Protein AF-C5KGS6-F1 (afdb_monomer_lite)

pLDDT: mean 82.28, std 14.63, range [28.8, 96.0]

Sequence (193 aa):
MVAQAVTASAGRKRFLSQDDLDCERCFTQDGMVYVLKAIGVQIVESTCSVDHNSILNYLKKAAGLLGIEFDCEPDVKIILDPIPSMVQASATCTGGNPVLGTNDPGSSCQRYLEVIHLGAAWRAARSAKLKLKDVVLAVIDTGVDTTHPDLVNQFWRNPADGSIGFNFAKNNTNVTDVLRHGTHCAGQCGRPD

Organism: Perkinsus marinus (strain ATCC 50983 / TXsc) (NCBI:txid423536)

Foldseek 3Di:
DDFDFDQFPPRDTDTQDPLLVVLVVQCPDPPQWDAPPVVRDIDGDPPDPRDPVSNVVNVVVVCRRVVDDDDDDDPDDDDDDPPPDPPPQPPAQPQDDVQLPDRHSCVSSPCVCVVVPVSVVVVVCVVVVPDDDQDDDDQDDQFAQCPDPQPVVNADADPVPRQRDADPVVGGSPRHHDPCPSHVVSVVVGDRD

InterPro domains:
  IPR000209 Peptidase S8/S53 domain [PF00082] (133-189)
  IPR015500 Peptidase S8, subtilisin-related [PR00723] (132-151)
  IPR015500 Peptidase S8, subtilisin-related [PR00723] (177-190)
  IPR036852 Peptidase S8/S53 domain superfamily [G3DSA:3.40.50.200] (98-191)
  IPR036852 Peptidase S8/S53 domain superfamily [SSF52743] (100-188)

Radius of gyration: 23.17 Å; chains: 1; bounding box: 64×42×44 Å

Secondary structure (DSSP, 8-state):
---PPEE-TTS-EEPPPHHHHHHHHHHTSTTSEEEETTTTEEEE---SSS-HHHHHHHHHHHHHHHT------------PPPPSS-----SS--SSBTTTTB--TTTTT-THHHHTTHHHHHHHHHHTTPPP--------SS-B-TT-TTTTTT----TTT-----BTTTTBS--B-SSSHHHHHHHHHSPP-

Structure (mmCIF, N/CA/C/O backbone):
data_AF-C5KGS6-F1
#
_entry.id   AF-C5KGS6-F1
#
loop_
_atom_site.group_PDB
_atom_site.id
_atom_site.type_symbol
_atom_site.label_atom_id
_atom_site.label_alt_id
_atom_site.label_comp_id
_atom_site.label_asym_id
_atom_site.label_entity_id
_atom_site.label_seq_id
_atom_site.pdbx_PDB_ins_code
_atom_site.Cartn_x
_atom_site.Cartn_y
_atom_site.Cartn_z
_atom_site.occupancy
_atom_site.B_iso_or_equiv
_atom_site.auth_seq_id
_atom_site.auth_comp_id
_atom_site.auth_asym_id
_atom_site.auth_atom_id
_atom_site.pdbx_PDB_model_num
ATOM 1 N N . MET A 1 1 ? -35.357 15.746 27.141 1.00 35.69 1 MET A N 1
ATOM 2 C CA . MET A 1 1 ? -35.958 14.404 26.980 1.00 35.69 1 MET A CA 1
ATOM 3 C C . MET A 1 1 ? -36.025 14.087 25.497 1.00 35.69 1 MET A C 1
ATOM 5 O O . MET A 1 1 ? -36.831 14.720 24.844 1.00 35.69 1 MET A O 1
ATOM 9 N N . VAL A 1 2 ? -35.149 13.215 24.989 1.00 28.80 2 VAL A N 1
ATOM 10 C CA . VAL A 1 2 ? -35.421 12.030 24.140 1.00 28.80 2 VAL A CA 1
ATOM 11 C C . VAL A 1 2 ? -34.064 11.317 24.050 1.00 28.80 2 VAL A C 1
ATOM 13 O O . VAL A 1 2 ? -33.189 11.756 23.316 1.00 28.80 2 VAL A O 1
ATOM 16 N N . ALA A 1 3 ? -33.845 10.274 24.851 1.00 34.91 3 ALA A N 1
ATOM 17 C CA . ALA A 1 3 ? -32.682 9.406 24.680 1.00 34.91 3 ALA A CA 1
ATOM 18 C C . ALA A 1 3 ? -33.037 8.393 23.585 1.00 34.91 3 ALA A C 1
ATOM 20 O O . ALA A 1 3 ? -33.865 7.509 23.813 1.00 34.91 3 ALA A O 1
ATOM 21 N N . GLN A 1 4 ? -32.489 8.562 22.381 1.00 42.31 4 GLN A N 1
ATOM 22 C CA . GLN A 1 4 ? -32.667 7.583 21.312 1.00 42.31 4 GLN A CA 1
ATOM 23 C C . GLN A 1 4 ? -31.801 6.360 21.632 1.00 42.31 4 GLN A C 1
ATOM 25 O O . GLN A 1 4 ? -30.585 6.446 21.774 1.00 42.31 4 GLN A O 1
ATOM 30 N N . ALA A 1 5 ? -32.459 5.221 21.844 1.00 41.84 5 ALA A N 1
ATOM 31 C CA . ALA A 1 5 ? -31.797 3.953 22.098 1.00 41.84 5 ALA A CA 1
ATOM 32 C C . ALA A 1 5 ? -31.351 3.351 20.763 1.00 41.84 5 ALA A C 1
ATOM 34 O O . ALA A 1 5 ? -32.192 3.006 19.934 1.00 41.84 5 ALA A O 1
ATOM 35 N N . VAL A 1 6 ? -30.044 3.182 20.575 1.00 52.62 6 VAL A N 1
ATOM 36 C CA . VAL A 1 6 ? -29.501 2.440 19.433 1.00 52.62 6 VAL A CA 1
ATOM 37 C C . VAL A 1 6 ? -29.537 0.946 19.772 1.00 52.62 6 VAL A C 1
ATOM 39 O O . VAL A 1 6 ? -29.030 0.508 20.809 1.00 52.62 6 VAL A O 1
ATOM 42 N N . THR A 1 7 ? -30.192 0.144 18.934 1.00 42.16 7 THR A N 1
ATOM 43 C CA . THR A 1 7 ? -30.270 -1.315 19.095 1.00 42.16 7 THR A CA 1
ATOM 44 C C . THR A 1 7 ? -28.965 -1.977 18.661 1.00 42.16 7 THR A C 1
ATOM 46 O O . THR A 1 7 ? -28.630 -1.979 17.482 1.00 42.16 7 THR A O 1
ATOM 49 N N . ALA A 1 8 ? -28.243 -2.556 19.624 1.00 50.88 8 ALA A N 1
ATOM 50 C CA . ALA A 1 8 ? -27.033 -3.344 19.401 1.00 50.88 8 ALA A CA 1
ATOM 51 C C . ALA A 1 8 ? -27.344 -4.761 18.891 1.00 50.88 8 ALA A C 1
ATOM 53 O O . ALA A 1 8 ? -28.342 -5.359 19.302 1.00 50.88 8 ALA A O 1
ATOM 54 N N . SER A 1 9 ? -26.400 -5.345 18.146 1.00 45.94 9 SER A N 1
ATOM 55 C CA . SER A 1 9 ? -26.377 -6.742 17.658 1.00 45.94 9 SER A CA 1
ATOM 56 C C . SER A 1 9 ? -26.554 -7.833 18.748 1.00 45.94 9 SER A C 1
ATOM 58 O O . SER A 1 9 ? -26.789 -8.998 18.448 1.00 45.94 9 SER A O 1
ATOM 60 N N . ALA A 1 10 ? -26.535 -7.473 20.038 1.00 47.38 10 ALA A N 1
ATOM 61 C CA . ALA A 1 10 ? -26.646 -8.404 21.169 1.00 47.38 10 ALA A CA 1
ATOM 62 C C . ALA A 1 10 ? -27.808 -8.111 22.149 1.00 47.38 10 ALA A C 1
ATOM 64 O O . ALA A 1 10 ? -27.753 -8.509 23.311 1.00 47.38 10 ALA A O 1
ATOM 65 N N . GLY A 1 11 ? -28.849 -7.372 21.742 1.00 48.47 11 GLY A N 1
ATOM 66 C CA . GLY A 1 11 ? -30.070 -7.193 22.553 1.00 48.47 11 GLY A CA 1
ATOM 67 C C . GLY A 1 11 ? -2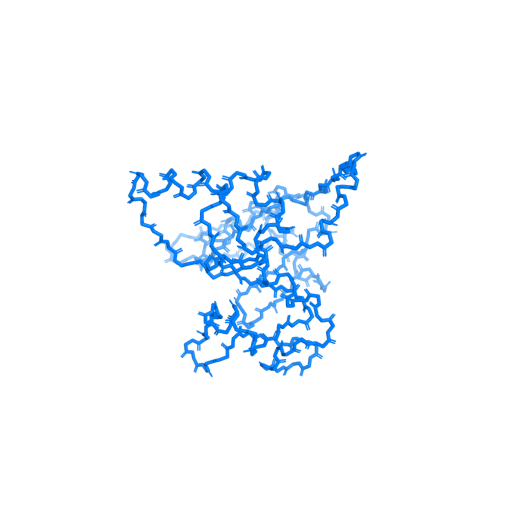9.922 -6.333 23.823 1.00 48.47 11 GLY A C 1
ATOM 68 O O . GLY A 1 11 ? -30.871 -6.190 24.595 1.00 48.47 11 GLY A O 1
ATOM 69 N N . ARG A 1 12 ? -28.758 -5.712 24.048 1.00 52.12 12 ARG A N 1
ATOM 70 C CA . ARG A 1 12 ? -28.509 -4.804 25.177 1.00 52.12 12 ARG A CA 1
ATOM 71 C C . ARG A 1 12 ? -28.776 -3.362 24.736 1.00 52.12 12 ARG A C 1
ATOM 73 O O . ARG A 1 12 ? -28.007 -2.807 23.956 1.00 52.12 12 ARG A O 1
ATOM 80 N N . LYS A 1 13 ? -29.858 -2.750 25.230 1.00 57.28 13 LYS A N 1
ATOM 81 C CA . LYS A 1 13 ? -30.131 -1.316 25.023 1.00 57.28 13 LYS A CA 1
ATOM 82 C C . LYS A 1 13 ? -29.047 -0.508 25.741 1.00 57.28 13 LYS A C 1
ATOM 84 O O . LYS A 1 13 ? -28.960 -0.567 26.966 1.00 57.28 13 LYS A O 1
ATOM 89 N N . ARG A 1 14 ? -28.205 0.207 24.993 1.00 64.25 14 ARG A N 1
ATOM 90 C CA . ARG A 1 14 ? -27.277 1.198 25.553 1.00 64.25 14 ARG A CA 1
ATOM 91 C C . ARG A 1 14 ? -27.873 2.586 25.352 1.00 64.25 14 ARG A C 1
ATOM 93 O O . ARG A 1 14 ? -28.359 2.898 24.271 1.00 64.25 14 ARG A O 1
ATOM 100 N N . PHE A 1 15 ? -27.867 3.379 26.415 1.00 75.81 15 PHE A N 1
ATOM 101 C CA . PHE A 1 15 ? -28.255 4.782 26.364 1.00 75.81 15 PHE A CA 1
ATOM 102 C C . PHE A 1 15 ? -27.032 5.618 25.991 1.00 75.81 15 PHE A C 1
ATOM 104 O O . PHE A 1 15 ? -25.950 5.374 26.526 1.00 75.81 15 PHE A O 1
ATOM 111 N N . LEU A 1 16 ? -27.219 6.573 25.080 1.00 81.38 16 LEU A N 1
ATOM 112 C CA . LEU A 1 16 ? -26.204 7.564 24.734 1.00 81.38 16 LEU A CA 1
ATOM 113 C C . LEU A 1 16 ? -26.038 8.546 25.903 1.00 81.38 16 LEU A C 1
ATOM 115 O O . LEU A 1 16 ? -27.035 9.012 26.466 1.00 81.38 16 LEU A O 1
ATOM 119 N N . SER A 1 17 ? -24.793 8.824 26.293 1.00 88.31 17 SER A N 1
ATOM 120 C CA . SER A 1 17 ? -24.483 9.911 27.228 1.00 88.31 17 SER A CA 1
ATOM 121 C C . SER A 1 17 ? -24.661 11.277 26.555 1.00 88.31 17 SER A C 1
ATOM 123 O O . SER A 1 17 ? -24.863 11.368 25.345 1.00 88.31 17 SER A O 1
ATOM 125 N N . GLN A 1 18 ? -24.577 12.358 27.335 1.00 89.50 18 GLN A N 1
ATOM 126 C CA . GLN A 1 18 ? -24.566 13.703 26.758 1.00 89.50 18 GLN A CA 1
ATOM 127 C C . GLN A 1 18 ? -23.360 13.891 25.823 1.00 89.50 18 GLN A C 1
ATOM 129 O O . GLN A 1 18 ? -23.545 14.374 24.712 1.00 89.50 18 GLN A O 1
ATOM 134 N N . ASP A 1 19 ? -22.184 13.395 26.215 1.00 89.38 19 ASP A N 1
ATOM 135 C CA . ASP A 1 19 ? -20.977 13.415 25.378 1.00 89.38 19 ASP A CA 1
ATOM 136 C C . ASP A 1 19 ? -21.171 12.642 24.064 1.00 89.38 19 ASP A C 1
ATOM 138 O O . ASP A 1 19 ? -20.711 13.077 23.011 1.00 89.38 19 ASP A O 1
ATOM 142 N N . ASP A 1 20 ? -21.899 11.516 24.099 1.00 90.06 20 ASP A N 1
ATOM 143 C CA . ASP A 1 20 ? -22.209 10.744 22.892 1.00 90.06 20 ASP A CA 1
ATOM 144 C C . ASP A 1 20 ? -23.109 11.553 21.935 1.00 90.06 20 ASP A C 1
ATOM 146 O O . ASP A 1 20 ? -22.883 11.569 20.727 1.00 90.06 20 ASP A O 1
ATOM 150 N N . LEU A 1 21 ? -24.100 12.274 22.470 1.00 90.50 21 LEU A N 1
ATOM 151 C CA . LEU A 1 21 ? -24.970 13.159 21.684 1.00 90.50 21 LEU A CA 1
ATOM 152 C C . LEU A 1 21 ? -24.218 14.381 21.135 1.00 90.50 21 LEU A C 1
ATOM 154 O O . LEU A 1 21 ? -24.564 14.907 20.075 1.00 90.50 21 LEU A O 1
ATOM 158 N N . ASP A 1 22 ? -23.206 14.859 21.853 1.00 91.25 22 ASP A N 1
ATOM 159 C CA . ASP A 1 22 ? -22.342 15.950 21.403 1.00 91.25 22 ASP A CA 1
ATOM 160 C C . ASP A 1 22 ? -21.436 15.484 20.255 1.00 91.25 22 ASP A C 1
ATOM 162 O O . ASP A 1 22 ? -21.300 16.202 19.261 1.00 91.25 22 ASP A O 1
ATOM 166 N N . CYS A 1 23 ? -20.918 14.251 20.329 1.00 90.88 23 CYS A N 1
ATOM 167 C CA . CYS A 1 23 ? -20.207 13.600 19.226 1.00 90.88 23 CYS A CA 1
ATOM 168 C C . CYS A 1 23 ? -21.103 13.442 17.989 1.00 90.88 23 CYS A C 1
ATOM 170 O O . CYS A 1 23 ? -20.700 13.826 16.894 1.00 90.88 23 CYS A O 1
ATOM 172 N N . GLU A 1 24 ? -22.337 12.949 18.144 1.00 90.00 24 GLU A N 1
ATOM 173 C CA . GLU A 1 24 ? -23.274 12.809 17.017 1.00 90.00 24 GLU A CA 1
ATOM 174 C C . GLU A 1 24 ? -23.554 14.148 16.337 1.00 90.00 24 GLU A C 1
ATOM 176 O O . GLU A 1 24 ? -23.481 14.255 15.113 1.00 90.00 24 GLU A O 1
ATOM 181 N N . ARG A 1 25 ? -23.800 15.202 17.121 1.00 90.31 25 ARG A N 1
ATOM 182 C CA . ARG A 1 25 ? -23.985 16.553 16.575 1.00 90.31 25 ARG A CA 1
ATOM 183 C C . ARG A 1 25 ? -22.742 17.068 15.861 1.00 90.31 25 ARG A C 1
ATOM 185 O O . ARG A 1 25 ? -22.878 17.723 14.830 1.00 90.31 25 ARG A O 1
ATOM 192 N N . CYS A 1 26 ? -21.554 16.775 16.379 1.00 89.19 26 CYS A N 1
ATOM 193 C CA . CYS A 1 26 ? -20.297 17.093 15.711 1.00 89.19 26 CYS A CA 1
ATOM 194 C C . CYS A 1 26 ? -20.202 16.392 14.346 1.00 89.19 26 CYS A C 1
ATOM 196 O O . CYS A 1 26 ? -20.055 17.065 13.330 1.00 89.19 26 CYS A O 1
ATOM 198 N N . PHE A 1 27 ? -20.389 15.073 14.284 1.00 89.88 27 PHE A N 1
ATOM 199 C CA . PHE A 1 27 ? -20.198 14.302 13.049 1.00 89.88 27 PHE A CA 1
ATOM 200 C C . PHE A 1 27 ? -21.262 14.547 11.975 1.00 89.88 27 PHE A C 1
ATOM 202 O O . PHE A 1 27 ? -21.033 14.233 10.811 1.00 89.88 27 PHE A O 1
ATOM 209 N N . THR A 1 28 ? -22.408 15.132 12.334 1.00 88.62 28 THR A N 1
ATOM 210 C CA . THR A 1 28 ? -23.416 15.569 11.350 1.00 88.62 28 THR A CA 1
ATOM 211 C C . THR A 1 28 ? -23.055 16.854 10.602 1.00 88.62 28 THR A C 1
ATOM 213 O O . THR A 1 28 ? -23.759 17.207 9.658 1.00 88.62 28 THR A O 1
ATOM 216 N N . GLN A 1 29 ? -22.002 17.571 11.007 1.00 88.00 29 GLN A N 1
ATOM 217 C CA . GLN A 1 29 ? -21.561 18.779 10.306 1.00 88.00 29 GLN A CA 1
ATOM 218 C C . GLN A 1 29 ? -20.846 18.427 8.994 1.00 88.00 29 GLN A C 1
ATOM 220 O O . GLN A 1 29 ? -20.165 17.403 8.889 1.00 88.00 29 GLN A O 1
ATOM 225 N N . ASP A 1 30 ? -20.973 19.305 7.998 1.00 85.19 30 ASP A N 1
ATOM 226 C CA . ASP A 1 30 ? -20.324 19.126 6.700 1.00 85.19 30 ASP A CA 1
ATOM 227 C C . ASP A 1 30 ? -18.797 19.038 6.851 1.00 85.19 30 ASP A C 1
ATOM 229 O O . ASP A 1 30 ? -18.167 19.873 7.500 1.00 85.19 30 ASP A O 1
ATOM 233 N N . GLY A 1 31 ? -18.199 18.018 6.230 1.00 83.62 31 GLY A N 1
ATOM 234 C CA . GLY A 1 31 ? -16.748 17.804 6.238 1.00 83.62 31 GLY A CA 1
ATOM 235 C C . GLY A 1 31 ? -16.191 17.110 7.484 1.00 83.62 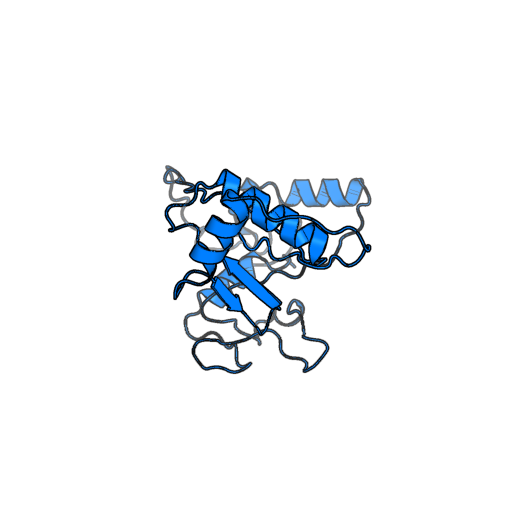31 GLY A C 1
ATOM 236 O O . GLY A 1 31 ? -14.977 16.962 7.575 1.00 83.62 31 GLY A O 1
ATOM 237 N N . MET A 1 32 ? -17.036 16.659 8.419 1.00 86.81 32 MET A N 1
ATOM 238 C CA . MET A 1 32 ? -16.569 15.931 9.612 1.00 86.81 32 MET A CA 1
ATOM 239 C C . MET A 1 32 ? -16.392 14.431 9.385 1.00 86.81 32 MET A C 1
ATOM 241 O O . MET A 1 32 ? -15.613 13.793 10.087 1.00 86.81 32 MET A O 1
ATOM 245 N N . VAL A 1 33 ? -17.096 13.855 8.408 1.00 88.44 33 VAL A N 1
ATOM 246 C CA . VAL A 1 33 ? -16.982 12.435 8.058 1.00 88.44 33 VAL A CA 1
ATOM 247 C C . VAL A 1 33 ? -16.750 12.294 6.558 1.00 88.44 33 VAL A C 1
ATOM 249 O O . VAL A 1 33 ? -17.625 12.601 5.746 1.00 88.44 33 VAL A O 1
ATOM 252 N N . TYR A 1 34 ? -15.581 11.782 6.185 1.00 88.00 34 TYR A N 1
ATOM 253 C CA . TYR A 1 34 ? -15.232 11.455 4.805 1.00 88.00 34 TYR A CA 1
ATOM 254 C C . TYR A 1 34 ? -15.409 9.963 4.565 1.00 88.00 34 TYR A C 1
ATOM 256 O O . TYR A 1 34 ? -14.822 9.137 5.256 1.00 88.00 34 TYR A O 1
ATOM 264 N N . VAL A 1 35 ? -16.198 9.603 3.554 1.00 85.81 35 VAL A N 1
ATOM 265 C CA . VAL A 1 35 ? -16.502 8.199 3.250 1.00 85.81 35 VAL A CA 1
ATOM 266 C C . VAL A 1 35 ? -15.772 7.757 1.988 1.00 85.81 35 VAL A C 1
ATOM 268 O O . VAL A 1 35 ? -16.156 8.104 0.869 1.00 85.81 35 VAL A O 1
ATOM 271 N N . LEU A 1 36 ? -14.768 6.902 2.159 1.00 80.56 36 LEU A N 1
ATOM 272 C CA . LEU A 1 36 ? -14.059 6.226 1.078 1.00 80.56 36 LEU A CA 1
ATOM 273 C C . LEU A 1 36 ? -14.800 4.933 0.711 1.00 80.56 36 LEU A C 1
ATOM 275 O O . LEU A 1 36 ? -14.365 3.824 1.020 1.00 80.56 36 LEU A O 1
ATOM 279 N N . LYS A 1 37 ? -15.948 5.082 0.032 1.00 79.19 37 LYS A N 1
ATOM 280 C CA . LYS A 1 37 ? -16.870 3.973 -0.298 1.00 79.19 37 LYS A CA 1
ATOM 281 C C . LYS A 1 37 ? -16.193 2.778 -0.978 1.00 79.19 37 LYS A C 1
ATOM 283 O O . LYS A 1 37 ? -16.590 1.649 -0.723 1.00 79.19 37 LYS A O 1
ATOM 288 N N . ALA A 1 38 ? -15.188 3.024 -1.820 1.00 65.38 38 ALA A N 1
ATOM 289 C CA . ALA A 1 38 ? -14.491 1.982 -2.576 1.00 65.38 38 ALA A CA 1
ATOM 290 C C . ALA A 1 38 ? -13.695 1.007 -1.691 1.00 65.38 38 ALA A C 1
ATOM 292 O O . ALA A 1 38 ? -13.534 -0.149 -2.062 1.00 65.38 38 ALA A O 1
ATOM 293 N N . ILE A 1 39 ? -13.221 1.467 -0.530 1.00 72.88 39 ILE A N 1
ATOM 294 C CA . ILE A 1 39 ? -12.430 0.663 0.414 1.00 72.88 39 ILE A CA 1
ATOM 295 C C . ILE A 1 39 ? -13.150 0.446 1.751 1.00 72.88 39 ILE A C 1
ATOM 297 O O . ILE A 1 39 ? -12.585 -0.141 2.663 1.00 72.88 39 ILE A O 1
ATOM 301 N N . GLY A 1 40 ? -14.397 0.914 1.879 1.00 78.25 40 GLY A N 1
ATOM 302 C CA . GLY A 1 40 ? -15.198 0.748 3.094 1.00 78.25 40 GLY A CA 1
ATOM 303 C C . GLY A 1 40 ? -14.687 1.529 4.309 1.00 78.25 40 GLY A C 1
ATOM 304 O O . GLY A 1 40 ? -15.055 1.193 5.428 1.00 78.25 40 GLY A O 1
ATOM 305 N N . VAL A 1 41 ? -13.867 2.565 4.104 1.00 86.06 41 VAL A N 1
ATOM 306 C CA . VAL A 1 41 ? -13.261 3.360 5.186 1.00 86.06 41 VAL A CA 1
ATOM 307 C C . VAL A 1 41 ? -14.040 4.657 5.404 1.00 86.06 41 VAL A C 1
ATOM 309 O O . VAL A 1 41 ? -14.459 5.309 4.443 1.00 86.06 41 VAL A O 1
ATOM 312 N N . GLN A 1 42 ? -14.216 5.046 6.667 1.00 88.62 42 GLN A N 1
ATOM 313 C CA . GLN A 1 42 ? -14.685 6.376 7.055 1.00 88.62 42 GLN A CA 1
ATOM 314 C C . GLN A 1 42 ? -13.594 7.079 7.857 1.00 88.62 42 GLN A C 1
ATOM 316 O O . GLN A 1 42 ? -13.068 6.509 8.807 1.00 88.62 42 GLN A O 1
ATOM 321 N N . ILE A 1 43 ? -13.265 8.306 7.469 1.00 87.94 43 ILE A N 1
ATOM 322 C CA . ILE A 1 43 ? -12.320 9.165 8.180 1.00 87.94 43 ILE A CA 1
ATOM 323 C C . ILE A 1 43 ? -13.142 10.203 8.932 1.00 87.94 43 ILE A C 1
ATOM 325 O O . ILE A 1 43 ? -13.974 10.883 8.329 1.00 87.94 43 ILE A O 1
ATOM 329 N N . VAL A 1 44 ? -12.925 10.295 10.239 1.00 87.06 44 VAL A N 1
ATOM 330 C CA . VAL A 1 44 ? -13.613 11.244 11.114 1.00 87.06 44 VAL A CA 1
ATOM 331 C C . VAL A 1 44 ? -12.635 12.342 11.496 1.00 87.06 44 VAL A C 1
ATOM 333 O O . VAL A 1 44 ? -11.612 12.063 12.117 1.00 87.06 44 VAL A O 1
ATOM 336 N N . GLU A 1 45 ? -12.958 13.579 11.141 1.00 82.88 45 GLU A N 1
ATOM 337 C CA . GLU A 1 45 ? -12.190 14.745 11.563 1.00 82.88 45 GLU A CA 1
ATOM 338 C C . GLU A 1 45 ? -12.557 15.150 12.989 1.00 82.88 45 GLU A C 1
ATOM 340 O O . GLU A 1 45 ? -13.731 15.273 13.344 1.00 82.88 45 GLU A O 1
ATOM 345 N N . SER A 1 46 ? -11.544 15.411 13.815 1.00 74.62 46 SER A N 1
ATOM 346 C CA . SER A 1 46 ? -11.723 15.795 15.220 1.00 74.62 46 SER A CA 1
ATOM 347 C C . SER A 1 46 ? -11.667 17.310 15.442 1.00 74.62 46 SER A C 1
ATOM 349 O O . SER A 1 46 ? -11.290 17.761 16.520 1.00 74.62 46 SER A O 1
ATOM 351 N N . THR A 1 47 ? -11.992 18.118 14.431 1.00 76.81 47 THR A N 1
ATOM 352 C CA . THR A 1 47 ? -11.881 19.590 14.501 1.00 76.81 47 THR A CA 1
ATOM 353 C C . THR A 1 47 ? -13.047 20.270 15.228 1.00 76.81 47 THR A C 1
ATOM 355 O O . THR A 1 47 ? -13.094 21.497 15.320 1.00 76.81 47 THR A O 1
ATOM 358 N N . CYS A 1 48 ? -13.989 19.499 15.773 1.00 75.81 48 CYS A N 1
ATOM 359 C CA . CYS A 1 48 ? -15.113 20.038 16.526 1.00 75.81 48 CYS A CA 1
ATOM 360 C C . CYS A 1 48 ? -14.772 20.357 17.988 1.00 75.81 48 CYS A C 1
ATOM 362 O O . CYS A 1 48 ? -13.718 20.011 18.511 1.00 75.81 48 CYS A O 1
ATOM 364 N N . SER A 1 49 ? -15.699 21.028 18.676 1.00 81.69 49 SER A N 1
ATOM 365 C CA . SER A 1 49 ? -15.536 21.474 20.066 1.00 81.69 49 SER A CA 1
ATOM 366 C C . SER A 1 49 ? -15.588 20.353 21.114 1.00 81.69 49 SER A C 1
ATOM 368 O O . SER A 1 49 ? -15.523 20.644 22.307 1.00 81.69 49 SER A O 1
ATOM 370 N N . VAL A 1 50 ? -15.778 19.101 20.693 1.00 87.94 50 VAL A N 1
ATOM 371 C CA . VAL A 1 50 ? -15.822 17.934 21.580 1.00 87.94 50 VAL A CA 1
ATOM 372 C C . VAL A 1 50 ? -14.395 17.480 21.864 1.00 87.94 50 VAL A C 1
ATOM 374 O O . VAL A 1 50 ? -13.555 17.460 20.967 1.00 87.94 50 VAL A O 1
ATOM 377 N N . ASP A 1 51 ? -14.098 17.119 23.110 1.00 86.75 51 ASP A N 1
ATOM 378 C CA . ASP A 1 51 ? -12.757 16.675 23.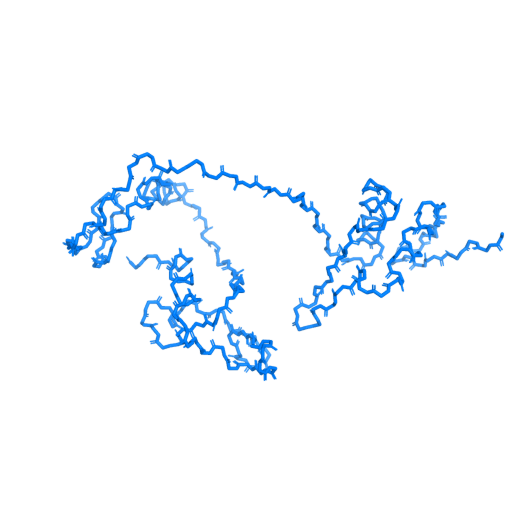465 1.00 86.75 51 ASP A CA 1
ATOM 379 C C . ASP A 1 51 ? -12.410 15.316 22.833 1.00 86.75 51 ASP A C 1
ATOM 381 O O . ASP A 1 51 ? -13.262 14.455 22.589 1.00 86.75 51 ASP A O 1
ATOM 385 N N . HIS A 1 52 ? -11.114 15.109 22.602 1.00 85.88 52 HIS A N 1
ATOM 386 C CA . HIS A 1 52 ? -10.595 13.909 21.952 1.00 85.88 52 HIS A CA 1
ATOM 387 C C . HIS A 1 52 ? -10.984 12.607 22.678 1.00 85.88 52 HIS A C 1
ATOM 389 O O . HIS A 1 52 ? -11.283 11.607 22.025 1.00 85.88 52 HIS A O 1
ATOM 395 N N . ASN A 1 53 ? -11.031 12.600 24.017 1.00 88.88 53 ASN A N 1
ATOM 396 C CA . ASN A 1 53 ? -11.383 11.393 24.769 1.00 88.88 53 ASN A CA 1
ATOM 397 C C . ASN A 1 53 ? -12.859 11.033 24.590 1.00 88.88 53 ASN A C 1
ATOM 399 O O . ASN A 1 53 ? -13.184 9.850 24.482 1.00 88.88 53 ASN A O 1
ATOM 403 N N . SER A 1 54 ? -13.747 12.024 24.537 1.00 90.25 54 SER A N 1
ATOM 404 C CA . SER A 1 54 ? -15.168 11.816 24.247 1.00 90.25 54 SER A CA 1
ATOM 405 C C . SER A 1 54 ? -15.377 11.222 22.854 1.00 90.25 54 SER A C 1
ATOM 407 O O . SER A 1 54 ? -16.051 10.197 22.734 1.00 90.25 54 SER A O 1
ATOM 409 N N . ILE A 1 55 ? -14.705 11.765 21.830 1.00 89.25 55 ILE A N 1
ATOM 410 C CA . ILE A 1 55 ? -14.726 11.227 20.457 1.00 89.25 55 ILE A CA 1
ATOM 411 C C . ILE A 1 55 ? -14.233 9.774 20.430 1.00 89.25 55 ILE A C 1
ATOM 413 O O . ILE A 1 55 ? -14.905 8.883 19.908 1.00 89.25 55 ILE A O 1
ATOM 417 N N . LEU A 1 56 ? -13.082 9.506 21.047 1.00 89.75 56 LEU A N 1
ATOM 418 C CA . LEU A 1 56 ? -12.472 8.179 21.080 1.00 89.75 56 LEU A CA 1
ATOM 419 C C . LEU A 1 56 ? -13.344 7.163 21.832 1.00 89.75 56 LEU A C 1
ATOM 421 O O . LEU A 1 56 ? -13.483 6.015 21.405 1.00 89.75 56 LEU A O 1
ATOM 425 N N . ASN A 1 57 ? -13.980 7.573 22.928 1.00 90.38 57 ASN A N 1
ATOM 426 C CA . ASN A 1 57 ? -14.921 6.730 23.660 1.00 90.38 57 ASN A CA 1
ATOM 427 C C . ASN A 1 57 ? -16.186 6.442 22.846 1.00 90.38 57 ASN A C 1
ATOM 429 O O . ASN A 1 57 ? -16.652 5.299 22.846 1.00 90.38 57 ASN A O 1
ATOM 433 N N . TYR A 1 58 ? -16.727 7.440 22.145 1.00 90.94 58 TYR A N 1
ATOM 434 C CA . TYR A 1 58 ? -17.881 7.272 21.264 1.00 90.94 58 TYR A CA 1
ATOM 435 C C . TYR A 1 58 ? -17.576 6.280 20.134 1.00 90.94 58 TYR A C 1
ATOM 437 O O . TYR A 1 58 ? -18.305 5.301 19.958 1.00 90.94 58 TYR A O 1
ATOM 445 N N . LEU A 1 59 ? -16.455 6.454 19.428 1.00 90.25 59 LEU A N 1
ATOM 446 C CA . LEU A 1 59 ? -16.076 5.582 18.313 1.00 90.25 59 LEU A CA 1
ATOM 447 C C . LEU A 1 59 ? -15.762 4.150 18.773 1.00 90.25 59 LEU A C 1
ATOM 449 O O . LEU A 1 59 ? -16.204 3.196 18.136 1.00 90.25 59 LEU A O 1
ATOM 453 N N . LYS A 1 60 ? -15.134 3.960 19.943 1.00 90.81 60 LYS A N 1
ATOM 454 C CA . LYS A 1 60 ? -14.972 2.622 20.551 1.00 90.81 60 LYS A CA 1
ATOM 455 C C . LYS A 1 60 ? -16.308 1.957 20.885 1.00 90.81 60 LYS A C 1
ATOM 457 O O . LYS A 1 60 ? -16.455 0.743 20.725 1.00 90.81 60 LYS A O 1
ATOM 462 N N . LYS A 1 61 ? -17.294 2.724 21.368 1.00 90.44 61 LYS A N 1
ATOM 463 C CA . LYS A 1 61 ? -18.653 2.201 21.591 1.00 90.44 61 LYS A CA 1
ATOM 464 C C . LYS A 1 61 ? -19.290 1.802 20.260 1.00 90.44 61 LYS A C 1
ATOM 466 O O . LYS A 1 61 ? -19.843 0.706 20.186 1.00 90.44 61 LYS A O 1
ATOM 471 N N . ALA A 1 62 ? -19.191 2.647 19.233 1.00 87.62 62 ALA A N 1
ATOM 472 C CA . ALA A 1 62 ? -19.720 2.376 17.898 1.00 87.62 62 ALA A CA 1
ATOM 473 C C . ALA A 1 62 ? -19.086 1.122 17.275 1.00 87.62 62 ALA A C 1
ATOM 475 O O . ALA A 1 62 ? -19.818 0.265 16.785 1.00 87.62 62 ALA A O 1
ATOM 476 N N . ALA A 1 63 ? -17.767 0.947 17.408 1.00 89.25 63 ALA A N 1
ATOM 477 C CA . ALA A 1 63 ? -17.039 -0.250 16.986 1.00 89.25 63 ALA A CA 1
ATOM 478 C C . ALA A 1 63 ? -17.658 -1.532 17.553 1.00 89.25 63 ALA A C 1
ATOM 480 O O . ALA A 1 63 ? -18.035 -2.439 16.811 1.00 89.25 63 ALA A O 1
ATOM 481 N N . GLY A 1 64 ? -17.876 -1.570 18.871 1.00 86.94 64 GLY A N 1
ATOM 482 C CA . GLY A 1 64 ? -18.503 -2.719 19.525 1.00 86.94 64 GLY A CA 1
ATOM 483 C C . GLY A 1 64 ? -19.984 -2.920 19.175 1.00 86.94 64 GLY A C 1
ATOM 484 O O . GLY A 1 64 ? -20.472 -4.047 19.226 1.00 86.94 64 GLY A O 1
ATOM 485 N N . LEU A 1 65 ? -20.716 -1.851 18.848 1.00 86.00 65 LEU A N 1
ATOM 486 C CA . LEU A 1 65 ? -22.146 -1.913 18.519 1.00 86.00 65 LEU A CA 1
ATOM 487 C C . LEU A 1 65 ? -22.405 -2.357 17.079 1.00 86.00 65 LEU A C 1
ATOM 489 O O . LEU A 1 65 ? -23.327 -3.140 16.841 1.00 86.00 65 LEU A O 1
ATOM 493 N N . LEU A 1 66 ? -21.612 -1.833 16.147 1.00 85.44 66 LEU A N 1
ATOM 494 C CA . LEU A 1 66 ? -21.765 -2.024 14.708 1.00 85.44 66 LEU A CA 1
ATOM 495 C C . LEU A 1 66 ? -20.896 -3.165 14.171 1.00 85.44 66 LEU A C 1
ATOM 497 O O . LEU A 1 66 ? -21.097 -3.589 13.039 1.00 85.44 66 LEU A O 1
ATOM 501 N N . GLY A 1 67 ? -19.954 -3.675 14.971 1.00 86.31 67 GLY A N 1
ATOM 502 C CA . GLY A 1 67 ? -18.997 -4.682 14.518 1.00 86.31 67 GLY A CA 1
ATOM 503 C C . GLY A 1 67 ? -18.032 -4.136 13.465 1.00 86.31 67 GLY A C 1
ATOM 504 O O . GLY A 1 67 ? -17.658 -4.870 12.556 1.00 86.31 67 GLY A O 1
ATOM 505 N N . ILE A 1 68 ? -17.675 -2.853 13.566 1.00 84.19 68 ILE A N 1
ATOM 506 C CA . ILE A 1 68 ? -16.698 -2.198 12.688 1.00 84.19 68 ILE A CA 1
ATOM 507 C C . ILE A 1 68 ? -15.321 -2.172 13.354 1.00 84.19 68 ILE A C 1
ATOM 509 O O . ILE A 1 68 ? -15.217 -2.123 14.582 1.00 84.19 68 ILE A O 1
ATOM 513 N N . GLU A 1 69 ? -14.274 -2.192 12.536 1.00 87.00 69 GLU A N 1
ATOM 514 C CA . GLU A 1 69 ? -12.908 -1.930 12.982 1.00 87.00 69 GLU A CA 1
ATOM 515 C C . GLU A 1 69 ? -12.736 -0.430 13.259 1.00 87.00 69 GLU A C 1
ATOM 517 O O . GLU A 1 69 ? -13.304 0.412 12.560 1.00 87.00 69 GLU A O 1
ATOM 522 N N . PHE A 1 70 ? -12.011 -0.102 14.327 1.00 88.12 70 PHE A N 1
ATOM 523 C CA . PHE A 1 70 ? -11.747 1.272 14.739 1.00 88.12 70 PHE A CA 1
ATOM 524 C C . PHE A 1 70 ? -10.280 1.405 15.119 1.00 88.12 70 PHE A C 1
ATOM 526 O O . PHE A 1 70 ? -9.853 0.844 16.131 1.00 88.12 70 PHE A O 1
ATOM 533 N N . ASP A 1 71 ? -9.572 2.218 14.344 1.00 85.44 71 ASP A N 1
ATOM 534 C CA . ASP A 1 71 ? -8.211 2.646 14.620 1.00 85.44 71 ASP A CA 1
ATOM 535 C C . ASP A 1 71 ? -8.192 4.143 14.912 1.00 85.44 71 ASP A C 1
ATOM 537 O O . ASP A 1 71 ? -8.879 4.943 14.273 1.00 85.44 71 ASP A O 1
ATOM 541 N N . CYS A 1 72 ? -7.402 4.524 15.910 1.00 82.38 72 CYS A N 1
ATOM 542 C CA . CYS A 1 72 ? -7.151 5.914 16.244 1.00 82.38 72 CYS A CA 1
ATOM 543 C C . CYS A 1 72 ? -5.669 6.066 16.542 1.00 82.38 72 CYS A C 1
ATOM 545 O O . CYS A 1 72 ? -5.180 5.593 17.570 1.00 82.38 72 CYS A O 1
ATOM 547 N N . GLU A 1 73 ? -4.972 6.715 15.619 1.00 73.75 73 GLU A N 1
ATOM 548 C CA . GLU A 1 73 ? -3.571 7.074 15.768 1.00 73.75 73 GLU A CA 1
ATOM 549 C C . GLU A 1 73 ? -3.467 8.585 16.010 1.00 73.75 73 GLU A C 1
ATOM 551 O O . GLU A 1 73 ? -4.218 9.354 15.407 1.00 73.75 73 GLU A O 1
ATOM 556 N N . PRO A 1 74 ? -2.587 9.038 16.918 1.00 70.25 74 PRO A N 1
ATOM 557 C CA . PRO A 1 74 ? -2.325 10.460 17.066 1.00 70.25 74 PRO A CA 1
ATOM 558 C C . PRO A 1 74 ? -1.610 10.994 15.820 1.00 70.25 74 PRO A C 1
ATOM 560 O O . PRO A 1 74 ? -0.769 10.306 15.242 1.00 70.25 74 PRO A O 1
ATOM 563 N N . ASP A 1 75 ? -1.849 12.258 15.476 1.00 65.38 75 ASP A N 1
ATOM 564 C CA . ASP A 1 75 ? -1.021 12.953 14.492 1.00 65.38 75 ASP A CA 1
ATOM 565 C C . ASP A 1 75 ? 0.411 13.077 15.030 1.00 65.38 75 ASP A C 1
ATOM 567 O O . ASP A 1 75 ? 0.709 13.895 15.906 1.00 65.38 75 ASP A O 1
ATOM 571 N N . VAL A 1 76 ? 1.328 12.254 14.517 1.00 68.19 76 VAL A N 1
ATOM 572 C CA . VAL A 1 76 ? 2.745 12.332 14.879 1.00 68.19 76 VAL A CA 1
ATOM 573 C C . VAL A 1 76 ? 3.489 13.139 13.824 1.00 68.19 76 VAL A C 1
ATOM 575 O O . VAL A 1 76 ? 3.739 12.679 12.712 1.00 68.19 76 VAL A O 1
ATOM 578 N N . LYS A 1 77 ? 3.934 14.344 14.193 1.00 64.88 77 LYS A N 1
ATOM 579 C CA . LYS A 1 77 ? 4.918 15.080 13.395 1.00 64.88 77 LYS A CA 1
ATOM 580 C C . LYS A 1 77 ? 6.319 14.556 13.707 1.00 64.88 77 LYS A C 1
ATOM 582 O O . LYS A 1 77 ? 6.959 15.008 14.655 1.00 64.88 77 LYS A O 1
ATOM 587 N N . ILE A 1 78 ? 6.809 13.627 12.892 1.00 66.38 78 ILE A N 1
ATOM 588 C CA . ILE A 1 78 ? 8.205 13.183 12.956 1.00 66.38 78 ILE A CA 1
ATOM 589 C C . ILE A 1 78 ? 9.060 14.193 12.188 1.00 66.38 78 ILE A C 1
ATOM 591 O O . ILE A 1 78 ? 9.002 14.277 10.963 1.00 66.38 78 ILE A O 1
ATOM 595 N N . ILE A 1 79 ? 9.851 14.983 12.914 1.00 74.75 79 ILE A N 1
ATOM 596 C CA . ILE A 1 79 ? 10.918 15.791 12.322 1.00 74.75 79 ILE A CA 1
ATOM 597 C C . ILE A 1 79 ? 12.153 14.902 12.309 1.00 74.75 79 ILE A C 1
ATOM 599 O O . ILE A 1 79 ? 12.726 14.610 13.355 1.00 74.75 79 ILE A O 1
ATOM 603 N N . LEU A 1 80 ? 12.530 14.434 11.124 1.00 69.44 80 LEU A N 1
ATOM 604 C CA . LEU A 1 80 ? 13.826 13.804 10.938 1.00 69.44 80 LEU A CA 1
ATOM 605 C C . LEU A 1 80 ? 14.861 14.924 10.894 1.00 69.44 80 LEU A C 1
ATOM 607 O O . LEU A 1 80 ? 14.802 15.781 10.008 1.00 69.44 80 LEU A O 1
ATOM 611 N N . ASP A 1 81 ? 15.790 14.931 11.849 1.00 74.38 81 ASP A N 1
ATOM 612 C CA . ASP A 1 81 ? 16.961 15.790 11.737 1.00 74.38 81 ASP A CA 1
ATOM 613 C C . ASP A 1 81 ? 17.670 15.466 10.413 1.00 74.38 81 ASP A C 1
ATOM 615 O O . ASP A 1 81 ? 17.792 14.284 10.058 1.00 74.38 81 ASP A O 1
ATOM 619 N N . PRO A 1 82 ? 18.122 16.478 9.648 1.00 60.38 82 PRO A N 1
ATOM 620 C CA . PRO A 1 82 ? 18.861 16.232 8.425 1.00 60.38 82 PRO A CA 1
ATOM 621 C C . PRO A 1 82 ? 20.032 15.313 8.751 1.00 60.38 82 PRO A C 1
ATOM 623 O O . PRO A 1 82 ? 20.849 15.637 9.615 1.00 60.38 82 PRO A O 1
ATOM 626 N N . ILE A 1 83 ? 20.116 14.170 8.065 1.00 60.19 83 ILE A N 1
ATOM 627 C CA . ILE A 1 83 ? 21.272 13.284 8.182 1.00 60.19 83 ILE A CA 1
ATOM 628 C C . ILE A 1 83 ? 22.502 14.165 7.891 1.00 60.19 83 ILE A C 1
ATOM 630 O O . ILE A 1 83 ? 22.583 14.702 6.782 1.00 60.19 83 ILE A O 1
ATOM 634 N N . PRO A 1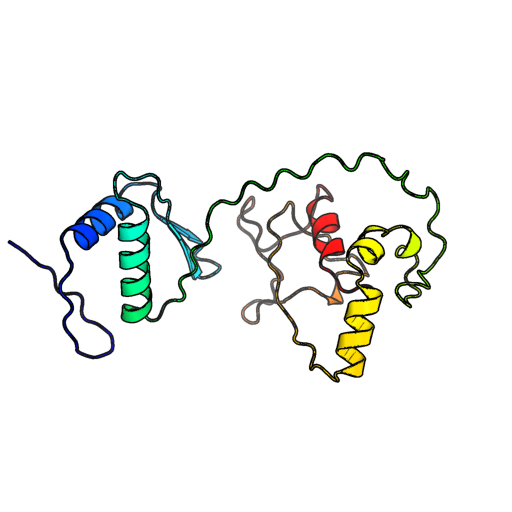 84 ? 23.447 14.354 8.842 1.00 57.44 84 PRO A N 1
ATOM 635 C CA . PRO A 1 84 ? 24.530 15.349 8.740 1.00 57.44 84 PRO A CA 1
ATOM 636 C C . PRO A 1 84 ? 25.493 15.122 7.573 1.00 57.44 84 PRO A C 1
ATOM 638 O O . PRO A 1 84 ? 26.465 15.846 7.376 1.00 57.44 84 PRO A O 1
ATOM 641 N N . SER A 1 85 ? 25.271 14.068 6.806 1.00 53.69 85 SER A N 1
ATOM 642 C CA . SER A 1 85 ? 26.019 13.736 5.621 1.00 53.69 85 SER A CA 1
ATOM 643 C C . SER A 1 85 ? 25.010 13.258 4.599 1.00 53.69 85 SER A C 1
ATOM 645 O O . SER A 1 85 ? 24.447 12.172 4.730 1.00 53.69 85 SER A O 1
ATOM 647 N N . MET A 1 86 ? 24.802 14.071 3.564 1.00 50.81 86 MET A N 1
ATOM 648 C CA . MET A 1 86 ? 24.408 13.562 2.259 1.00 50.81 86 MET A CA 1
ATOM 649 C C . MET A 1 86 ? 25.463 12.516 1.908 1.00 50.81 86 MET A C 1
ATOM 651 O O . MET A 1 86 ? 26.546 12.840 1.420 1.00 50.81 86 MET A O 1
ATOM 655 N N . VAL A 1 87 ? 25.205 11.264 2.266 1.00 50.34 87 VAL A N 1
ATOM 656 C CA . VAL A 1 87 ? 25.981 10.146 1.772 1.00 50.34 87 VAL A CA 1
ATOM 657 C C . VAL A 1 87 ? 25.777 10.219 0.270 1.00 50.34 87 VAL A C 1
ATOM 659 O O . VAL A 1 87 ? 24.674 9.951 -0.202 1.00 50.34 87 VAL A O 1
ATOM 662 N N . GLN A 1 88 ? 26.790 10.701 -0.458 1.00 51.66 88 GLN A N 1
ATOM 663 C CA . GLN A 1 88 ? 26.738 10.778 -1.911 1.00 51.66 88 GLN A CA 1
ATOM 664 C C . GLN A 1 88 ? 26.224 9.432 -2.405 1.00 51.66 88 GLN A C 1
ATOM 666 O O . GLN A 1 88 ? 26.810 8.391 -2.080 1.00 51.66 88 GLN A O 1
ATOM 671 N N . ALA A 1 89 ? 25.098 9.460 -3.125 1.00 50.62 89 ALA A N 1
ATOM 672 C CA . ALA A 1 89 ? 24.627 8.297 -3.848 1.00 50.62 89 ALA A CA 1
ATOM 673 C C . ALA A 1 89 ? 25.835 7.771 -4.622 1.00 50.62 89 ALA A C 1
ATOM 675 O O . ALA A 1 89 ? 26.457 8.517 -5.381 1.00 50.62 89 ALA A O 1
ATOM 676 N N . SER A 1 90 ? 26.239 6.532 -4.338 1.00 52.09 90 SER A N 1
ATOM 677 C CA . SER A 1 90 ? 27.296 5.894 -5.111 1.00 52.09 90 SER A CA 1
ATOM 678 C C . SER A 1 90 ? 26.850 5.966 -6.565 1.00 52.09 90 SER A C 1
ATOM 680 O O . SER A 1 90 ? 25.815 5.398 -6.901 1.00 52.09 90 SER A O 1
ATOM 682 N N . ALA A 1 91 ? 27.576 6.706 -7.408 1.00 58.41 91 ALA A N 1
ATOM 683 C CA . ALA A 1 91 ? 27.182 6.940 -8.800 1.00 58.41 91 ALA A CA 1
ATOM 684 C C . ALA A 1 91 ? 27.109 5.638 -9.620 1.00 58.41 91 ALA A C 1
ATOM 686 O O . ALA A 1 91 ? 26.557 5.613 -10.716 1.00 58.41 91 ALA A O 1
ATOM 687 N N . THR A 1 92 ? 27.655 4.553 -9.077 1.00 72.75 92 THR A N 1
ATOM 688 C CA . THR A 1 92 ? 27.652 3.220 -9.663 1.00 72.75 92 THR A CA 1
ATOM 689 C C . THR A 1 92 ? 27.212 2.200 -8.625 1.00 72.75 92 THR A C 1
ATOM 691 O O . THR A 1 92 ? 27.862 2.041 -7.585 1.00 72.75 92 THR A O 1
ATOM 694 N N . CYS A 1 93 ? 26.116 1.506 -8.930 1.00 81.19 93 CYS A N 1
ATOM 695 C CA . CYS A 1 93 ? 25.705 0.293 -8.236 1.00 81.19 93 CYS A CA 1
ATOM 696 C C . CYS A 1 93 ? 26.618 -0.852 -8.700 1.00 81.19 93 CYS A C 1
ATOM 698 O O . CYS A 1 93 ? 26.888 -0.997 -9.890 1.00 81.19 93 CYS A O 1
ATOM 700 N N . THR A 1 94 ? 27.141 -1.641 -7.767 1.00 79.38 94 THR A N 1
ATOM 701 C CA . THR A 1 94 ? 28.143 -2.688 -8.011 1.00 79.38 94 THR A CA 1
ATOM 702 C C . THR A 1 94 ? 27.550 -4.038 -8.412 1.00 79.38 94 THR A C 1
ATOM 704 O O . THR A 1 94 ? 28.304 -4.994 -8.554 1.00 79.38 94 THR A O 1
ATOM 707 N N . GLY A 1 95 ? 26.230 -4.136 -8.605 1.00 76.81 95 GLY A N 1
ATOM 708 C CA . GLY A 1 95 ? 25.594 -5.373 -9.059 1.00 76.81 95 GLY A CA 1
ATOM 709 C C . GLY A 1 95 ? 25.375 -6.405 -7.943 1.00 76.81 95 GLY A C 1
ATOM 710 O O . GLY A 1 95 ? 25.987 -7.469 -7.980 1.00 76.81 95 GLY A O 1
ATOM 711 N N . GLY A 1 96 ? 24.541 -6.096 -6.946 1.00 82.81 96 GLY A N 1
ATOM 712 C CA . GLY A 1 96 ? 24.318 -6.943 -5.765 1.00 82.81 96 GLY A CA 1
ATOM 713 C C . GLY A 1 96 ? 24.845 -6.337 -4.463 1.00 82.81 96 GLY A C 1
ATOM 714 O O . GLY A 1 96 ? 25.717 -5.464 -4.467 1.00 82.81 96 GLY A O 1
ATOM 715 N N . ASN A 1 97 ? 24.326 -6.823 -3.334 1.00 87.12 97 ASN A N 1
ATOM 716 C CA . ASN A 1 97 ? 24.697 -6.374 -1.995 1.00 87.12 97 ASN A CA 1
ATOM 717 C C . ASN A 1 97 ? 25.008 -7.589 -1.098 1.00 87.12 97 ASN A C 1
ATOM 719 O O . ASN A 1 97 ? 24.085 -8.247 -0.603 1.00 87.12 97 ASN A O 1
ATOM 723 N N . PRO A 1 98 ? 26.299 -7.883 -0.835 1.00 84.88 98 PRO A N 1
ATOM 724 C CA . PRO A 1 98 ? 26.709 -9.009 0.005 1.00 84.88 98 PRO A CA 1
ATOM 725 C C . PRO A 1 98 ? 26.224 -8.926 1.458 1.00 84.88 98 PRO A C 1
ATOM 727 O O . PRO A 1 98 ? 26.031 -9.962 2.091 1.00 84.88 98 PRO A O 1
ATOM 730 N N . VAL A 1 99 ? 26.010 -7.717 1.992 1.00 84.31 99 VAL A N 1
ATOM 731 C CA . VAL A 1 99 ? 25.502 -7.510 3.361 1.00 84.31 99 VAL A CA 1
ATOM 732 C C . VAL A 1 99 ? 24.046 -7.966 3.464 1.00 84.31 99 VAL A C 1
ATOM 734 O O . VAL A 1 99 ? 23.644 -8.581 4.455 1.00 84.31 99 VAL A O 1
ATOM 737 N N . LEU A 1 100 ? 23.260 -7.696 2.421 1.00 85.06 100 LEU A N 1
ATOM 738 C CA . LEU A 1 100 ? 21.869 -8.135 2.307 1.00 85.06 100 LEU A CA 1
ATOM 739 C C . LEU A 1 100 ? 21.749 -9.587 1.815 1.00 85.06 100 LEU A C 1
ATOM 741 O O . LEU A 1 100 ? 20.762 -10.258 2.119 1.00 85.06 100 LEU A O 1
ATOM 745 N N . GLY A 1 101 ? 22.764 -10.086 1.105 1.00 85.62 101 GLY A N 1
ATOM 746 C CA . GLY A 1 101 ? 22.773 -11.413 0.492 1.00 85.62 101 GLY A CA 1
ATOM 747 C C . GLY A 1 101 ? 21.889 -11.510 -0.754 1.00 85.62 101 GLY A C 1
ATOM 748 O O . GLY A 1 101 ? 21.333 -12.577 -0.998 1.00 85.62 101 GLY A O 1
ATOM 749 N N . THR A 1 102 ? 21.739 -10.411 -1.502 1.00 86.00 102 THR A N 1
ATOM 750 C CA . THR A 1 102 ? 20.998 -10.347 -2.778 1.00 86.00 102 THR A CA 1
ATOM 751 C C . THR A 1 102 ? 21.949 -10.071 -3.947 1.00 86.00 102 THR A C 1
ATOM 753 O O . THR A 1 102 ? 22.986 -9.417 -3.789 1.00 86.00 102 THR A O 1
ATOM 756 N N . ASN A 1 103 ? 21.591 -10.590 -5.120 1.00 89.06 103 ASN A N 1
ATOM 757 C CA . ASN A 1 103 ? 22.222 -10.316 -6.408 1.00 89.06 103 ASN A CA 1
ATOM 758 C C . ASN A 1 103 ? 21.502 -9.213 -7.208 1.00 89.06 103 ASN A C 1
ATOM 760 O O . ASN A 1 103 ? 21.890 -8.974 -8.352 1.00 89.06 103 ASN A O 1
ATOM 764 N N . ASP A 1 104 ? 20.498 -8.544 -6.631 1.00 89.12 104 ASP A N 1
ATOM 765 C CA . ASP A 1 104 ? 19.800 -7.427 -7.266 1.00 89.12 104 ASP A CA 1
ATOM 766 C C . ASP A 1 104 ? 20.797 -6.327 -7.680 1.00 89.12 104 ASP A C 1
ATOM 768 O O . ASP A 1 104 ? 21.546 -5.821 -6.828 1.00 89.12 104 ASP A O 1
ATOM 772 N N . PRO A 1 105 ? 20.838 -5.918 -8.962 1.00 88.50 105 PRO A N 1
ATOM 773 C CA . PRO A 1 105 ? 21.828 -4.961 -9.430 1.00 88.50 105 PRO A CA 1
ATOM 774 C C . PRO A 1 105 ? 21.796 -3.605 -8.710 1.00 88.50 105 PRO A C 1
ATOM 776 O O . PRO A 1 105 ? 22.853 -2.987 -8.528 1.00 88.50 105 PRO A O 1
ATOM 779 N N . GLY A 1 106 ? 20.611 -3.162 -8.276 1.00 87.81 106 GLY A N 1
ATOM 780 C CA . GLY A 1 106 ? 20.381 -1.884 -7.600 1.00 87.81 106 GLY A CA 1
ATOM 781 C C . GLY A 1 106 ? 20.703 -1.887 -6.101 1.00 87.81 106 GLY A C 1
ATOM 782 O O . GLY A 1 106 ? 20.973 -0.830 -5.528 1.00 87.81 106 GLY A O 1
ATOM 783 N N . SER A 1 107 ? 20.760 -3.055 -5.465 1.00 87.56 107 SER A N 1
ATOM 784 C CA . SER A 1 107 ? 20.823 -3.214 -4.004 1.00 87.56 107 SER A CA 1
ATOM 785 C C . SER A 1 107 ? 22.050 -2.593 -3.329 1.00 87.56 107 SER A C 1
ATOM 787 O O . SER A 1 107 ? 21.994 -2.175 -2.172 1.00 87.56 107 SER A O 1
ATOM 789 N N . SER A 1 108 ? 23.167 -2.465 -4.045 1.00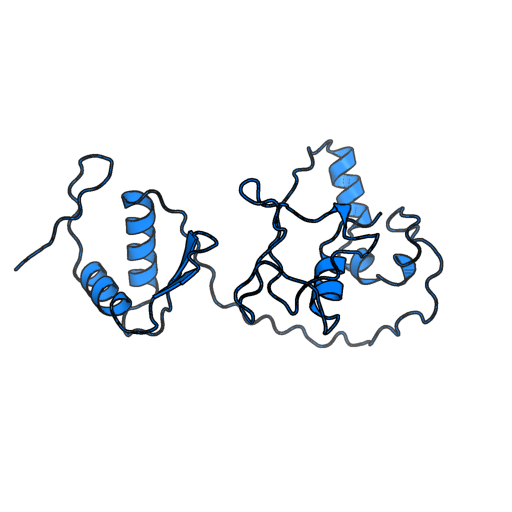 86.75 108 SER A N 1
ATOM 790 C CA . SER A 1 108 ? 24.370 -1.755 -3.565 1.00 86.75 108 SER A CA 1
ATOM 791 C C . SER A 1 108 ? 24.188 -0.233 -3.454 1.00 86.75 108 SER A C 1
ATOM 793 O O . SER A 1 108 ? 24.917 0.434 -2.717 1.00 86.75 108 SER A O 1
ATOM 795 N N . CYS A 1 109 ? 23.207 0.332 -4.160 1.00 86.75 109 CYS A N 1
ATOM 796 C CA . CYS A 1 109 ? 22.832 1.741 -4.070 1.00 86.75 109 CYS A CA 1
ATOM 797 C C . CYS A 1 109 ? 21.764 2.003 -2.996 1.00 86.75 109 CYS A C 1
ATOM 799 O O . CYS A 1 109 ? 21.569 3.145 -2.581 1.00 86.75 109 CYS A O 1
ATOM 801 N N . GLN A 1 110 ? 21.112 0.961 -2.483 1.00 87.69 110 GLN A N 1
ATOM 802 C CA . GLN A 1 110 ? 20.042 1.052 -1.489 1.00 87.69 110 GLN A CA 1
ATOM 803 C C . GLN A 1 110 ? 20.592 0.994 -0.052 1.00 87.69 110 GLN A C 1
ATOM 805 O O . GLN A 1 110 ? 20.210 0.144 0.750 1.00 87.69 110 GLN A O 1
ATOM 810 N N . ARG A 1 111 ? 21.496 1.920 0.308 1.00 84.81 111 ARG A N 1
ATOM 811 C CA . ARG A 1 111 ? 22.194 1.909 1.618 1.00 84.81 111 ARG A CA 1
ATOM 812 C C . ARG A 1 111 ? 21.257 1.933 2.830 1.00 84.81 111 ARG A C 1
ATOM 814 O O . ARG A 1 111 ? 21.615 1.432 3.892 1.00 84.81 111 ARG A O 1
ATOM 821 N N . TYR A 1 112 ? 20.051 2.481 2.682 1.00 85.88 112 TYR A N 1
ATOM 822 C CA . TYR A 1 112 ? 19.042 2.489 3.744 1.00 85.88 112 TYR A CA 1
ATOM 823 C C . TYR A 1 112 ? 18.664 1.073 4.211 1.00 85.88 112 TYR A C 1
ATOM 825 O O . TYR A 1 112 ? 18.361 0.892 5.387 1.00 85.88 112 TYR A O 1
ATOM 833 N N . LEU A 1 113 ? 18.759 0.059 3.341 1.00 87.88 113 LEU A N 1
ATOM 834 C CA . LEU A 1 113 ? 18.489 -1.341 3.685 1.00 87.88 113 LEU A CA 1
ATOM 835 C C . LEU A 1 113 ? 19.505 -1.907 4.689 1.00 87.88 113 LEU A C 1
ATOM 837 O O . LEU A 1 113 ? 19.165 -2.764 5.508 1.00 87.88 113 LEU A O 1
ATOM 841 N N . GLU A 1 114 ? 20.743 -1.410 4.666 1.00 87.50 114 GLU A N 1
ATOM 842 C CA .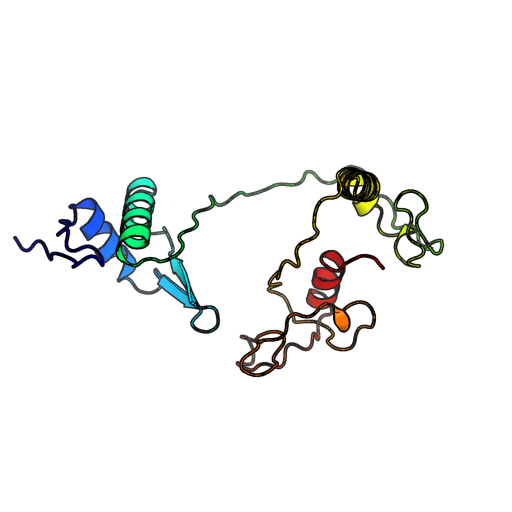 GLU A 1 114 ? 21.767 -1.754 5.656 1.00 87.50 114 GLU A CA 1
ATOM 843 C C . GLU A 1 114 ? 21.537 -1.022 6.981 1.00 87.50 114 GLU A C 1
ATOM 845 O O . GLU A 1 114 ? 21.694 -1.630 8.042 1.00 87.50 114 GLU A O 1
ATOM 850 N N . VAL A 1 115 ? 21.108 0.246 6.920 1.00 88.50 115 VAL A N 1
ATOM 851 C CA . VAL A 1 115 ? 20.796 1.080 8.096 1.00 88.50 115 VAL A CA 1
ATOM 852 C C . VAL A 1 115 ? 19.642 0.492 8.906 1.00 88.50 115 VAL A C 1
ATOM 854 O O . VAL A 1 115 ? 19.744 0.395 10.124 1.00 88.50 115 VAL A O 1
ATOM 857 N N . ILE A 1 116 ? 18.574 0.030 8.246 1.00 86.88 116 ILE A N 1
ATOM 858 C CA . ILE A 1 116 ? 17.461 -0.666 8.920 1.00 86.88 116 ILE A CA 1
ATOM 859 C C . ILE A 1 116 ? 17.786 -2.133 9.251 1.00 86.88 116 ILE A C 1
ATOM 861 O O . ILE A 1 116 ? 16.925 -2.872 9.725 1.00 86.88 116 ILE A O 1
ATOM 865 N N . HIS A 1 117 ? 19.016 -2.578 8.973 1.00 90.06 117 HIS A N 1
ATOM 866 C CA . HIS A 1 117 ? 19.498 -3.937 9.205 1.00 90.06 117 HIS A CA 1
ATOM 867 C C . HIS A 1 117 ? 18.627 -5.037 8.565 1.00 90.06 117 HIS A C 1
ATOM 869 O O . HIS A 1 117 ? 18.482 -6.130 9.126 1.00 90.06 117 HIS A O 1
ATOM 875 N N . LEU A 1 118 ? 18.090 -4.793 7.360 1.00 88.75 118 LEU A N 1
ATOM 876 C CA . LEU A 1 118 ? 17.145 -5.702 6.695 1.00 88.75 118 LEU A CA 1
ATOM 877 C C . LEU A 1 118 ? 17.725 -7.114 6.514 1.00 88.75 118 LEU A C 1
ATOM 879 O O . LEU A 1 118 ? 17.067 -8.108 6.825 1.00 88.75 118 LEU A O 1
ATOM 883 N N . GLY A 1 119 ? 18.988 -7.222 6.089 1.00 88.25 119 GLY A N 1
ATOM 884 C CA . GLY A 1 119 ? 19.660 -8.515 5.913 1.00 88.25 119 GLY A CA 1
ATOM 885 C C . GLY A 1 119 ? 19.772 -9.329 7.212 1.00 88.25 119 GLY A C 1
ATOM 886 O O . GLY A 1 119 ? 19.656 -10.559 7.200 1.00 88.25 119 GLY A O 1
ATOM 887 N N . ALA A 1 120 ? 19.960 -8.669 8.360 1.00 90.25 120 ALA A N 1
ATOM 888 C CA . ALA A 1 120 ? 19.955 -9.333 9.664 1.00 90.25 120 ALA A CA 1
ATOM 889 C C . ALA A 1 120 ? 18.537 -9.771 10.061 1.00 90.25 120 ALA A C 1
ATOM 891 O O . ALA A 1 120 ? 18.359 -10.916 10.481 1.00 90.25 120 ALA A O 1
ATOM 892 N N . ALA A 1 121 ? 17.533 -8.914 9.849 1.00 89.75 121 ALA A N 1
ATOM 893 C CA . ALA A 1 121 ? 16.130 -9.228 10.115 1.00 89.75 121 ALA A CA 1
ATOM 894 C C . ALA A 1 121 ? 15.651 -10.448 9.307 1.00 89.75 121 ALA A C 1
ATOM 896 O O . ALA A 1 121 ? 15.087 -11.388 9.869 1.00 89.75 121 ALA A O 1
ATOM 897 N N . TRP A 1 122 ? 15.959 -10.509 8.008 1.00 88.25 122 TRP A N 1
ATOM 898 C CA . TRP A 1 122 ? 15.636 -11.662 7.161 1.00 88.25 122 TRP A CA 1
ATOM 899 C C . TRP A 1 122 ? 16.348 -12.948 7.580 1.00 88.25 122 TRP A C 1
ATOM 901 O O . TRP A 1 122 ? 15.769 -14.033 7.495 1.00 88.25 122 TRP A O 1
ATOM 911 N N . ARG A 1 123 ? 17.610 -12.873 8.023 1.00 89.50 123 ARG A N 1
ATOM 912 C CA . ARG A 1 123 ? 18.309 -14.045 8.578 1.00 89.50 123 ARG A CA 1
ATOM 913 C C . ARG A 1 123 ? 17.652 -14.518 9.870 1.00 89.50 123 ARG A C 1
ATOM 915 O O . ARG A 1 123 ? 17.399 -15.710 9.999 1.00 89.50 123 ARG A O 1
ATOM 922 N N . ALA A 1 124 ? 17.324 -13.606 10.782 1.00 90.94 124 ALA A N 1
ATOM 923 C CA . ALA A 1 124 ? 16.645 -13.940 12.029 1.00 90.94 124 ALA A CA 1
ATOM 924 C C . ALA A 1 124 ? 15.272 -14.587 11.777 1.00 90.94 124 ALA A C 1
ATOM 926 O O . ALA A 1 124 ? 14.994 -15.650 12.329 1.00 90.94 124 ALA A O 1
ATOM 927 N N . ALA A 1 125 ? 14.458 -14.016 10.881 1.00 89.81 125 ALA A N 1
ATOM 928 C CA . ALA A 1 125 ? 13.148 -14.557 10.518 1.00 89.81 125 ALA A CA 1
ATOM 929 C C . ALA A 1 125 ? 13.238 -15.978 9.933 1.00 89.81 125 ALA A C 1
ATOM 931 O O . ALA A 1 125 ? 12.469 -16.860 10.323 1.00 89.81 125 ALA A O 1
ATOM 932 N N . ARG A 1 126 ? 14.216 -16.223 9.046 1.00 88.44 126 ARG A N 1
ATOM 933 C CA . ARG A 1 126 ? 14.487 -17.554 8.475 1.00 88.44 126 ARG A CA 1
ATOM 934 C C . ARG A 1 126 ? 14.954 -18.551 9.534 1.00 88.44 126 ARG A C 1
ATOM 936 O O . ARG A 1 126 ? 14.408 -19.649 9.605 1.00 88.44 126 ARG A O 1
ATOM 943 N N . SER A 1 127 ? 15.907 -18.168 10.383 1.00 92.06 127 SER A N 1
ATOM 944 C CA . SER A 1 127 ? 16.412 -19.019 11.471 1.00 92.06 127 SER A CA 1
ATOM 945 C C . SER A 1 127 ? 15.321 -19.382 12.479 1.00 92.06 127 SER A C 1
ATOM 947 O O . SER A 1 127 ? 15.259 -20.519 12.940 1.00 92.06 127 SER A O 1
ATOM 949 N N . ALA A 1 128 ? 14.419 -18.444 12.770 1.00 93.44 128 ALA A N 1
ATOM 950 C CA . ALA A 1 128 ? 13.254 -18.660 13.622 1.00 93.44 128 ALA A CA 1
ATOM 951 C C . ALA A 1 128 ? 12.105 -19.416 12.922 1.00 93.44 128 ALA A C 1
ATOM 953 O O . ALA A 1 128 ? 11.093 -19.701 13.560 1.00 93.44 128 ALA A O 1
ATOM 954 N N . LYS A 1 129 ? 12.243 -19.757 11.629 1.00 92.19 129 LYS A N 1
ATOM 955 C CA . LYS A 1 129 ? 11.222 -20.432 10.806 1.00 92.19 129 LYS A CA 1
ATOM 956 C C . LYS A 1 129 ? 9.864 -19.723 10.850 1.00 92.19 129 LYS A C 1
ATOM 958 O O . LYS A 1 129 ? 8.815 -20.371 10.872 1.00 92.19 129 LYS A O 1
ATOM 963 N N . LEU A 1 130 ? 9.881 -18.390 10.874 1.00 88.25 130 LEU A N 1
ATOM 964 C CA . LEU A 1 130 ? 8.651 -17.609 10.837 1.00 88.25 130 LEU A CA 1
ATOM 965 C C . LEU A 1 130 ? 7.941 -17.847 9.504 1.00 88.25 130 LEU A C 1
ATOM 967 O O . LEU A 1 130 ? 8.556 -17.804 8.438 1.00 88.25 130 LEU A O 1
ATOM 971 N N . LYS A 1 131 ? 6.630 -18.092 9.565 1.00 85.31 131 LYS A N 1
ATOM 972 C CA . LYS A 1 131 ? 5.798 -18.108 8.363 1.00 85.31 131 LYS A CA 1
ATOM 973 C C . LYS A 1 131 ? 5.672 -16.676 7.856 1.00 85.31 131 LYS A C 1
ATOM 975 O O . LYS A 1 131 ? 5.124 -15.829 8.560 1.00 85.31 131 LYS A O 1
ATOM 980 N N . LEU A 1 132 ? 6.176 -16.427 6.651 1.00 81.06 132 LEU A N 1
ATOM 981 C CA . LEU A 1 132 ? 5.923 -15.179 5.942 1.00 81.06 132 LEU A CA 1
ATOM 982 C C . LEU A 1 132 ? 4.425 -15.094 5.630 1.00 81.06 132 LEU A C 1
ATOM 984 O O . LEU A 1 132 ? 3.803 -16.100 5.283 1.00 81.06 132 LEU A O 1
ATOM 988 N N . LYS A 1 133 ? 3.857 -13.906 5.814 1.00 84.50 133 LYS A N 1
ATOM 989 C CA . LYS A 1 133 ? 2.486 -13.588 5.427 1.00 84.50 133 LYS A CA 1
ATOM 990 C C . LYS A 1 133 ? 2.548 -12.540 4.335 1.00 84.50 133 LYS A C 1
ATOM 992 O O . LYS A 1 133 ? 3.320 -11.591 4.464 1.00 84.50 133 LYS A O 1
ATOM 997 N N . ASP A 1 134 ? 1.714 -12.705 3.323 1.00 85.25 134 ASP A N 1
ATOM 998 C CA . ASP A 1 134 ? 1.508 -11.661 2.334 1.00 85.25 134 ASP A CA 1
ATOM 999 C C . ASP A 1 134 ? 0.711 -10.537 2.992 1.00 85.25 134 ASP A C 1
ATOM 1001 O O . ASP A 1 134 ? -0.333 -10.768 3.611 1.00 85.25 134 ASP A O 1
ATOM 1005 N N . VAL A 1 135 ? 1.251 -9.327 2.910 1.00 88.75 135 VAL A N 1
ATOM 1006 C CA . VAL A 1 135 ? 0.630 -8.114 3.436 1.00 88.75 135 VAL A CA 1
ATOM 1007 C C . VAL A 1 135 ? 0.280 -7.238 2.247 1.00 88.75 135 VAL A C 1
ATOM 1009 O O . VAL A 1 135 ? 1.135 -6.958 1.410 1.00 88.75 135 VAL A O 1
ATOM 1012 N N . VAL A 1 136 ? -0.979 -6.811 2.172 1.00 90.62 136 VAL A N 1
ATOM 1013 C CA . VAL A 1 136 ? -1.430 -5.852 1.162 1.00 90.62 136 VAL A CA 1
ATOM 1014 C C . VAL A 1 136 ? -1.197 -4.451 1.711 1.00 90.62 136 VAL A C 1
ATOM 1016 O O . VAL A 1 136 ? -1.785 -4.083 2.726 1.00 90.62 136 VAL A O 1
ATOM 1019 N N . LEU A 1 137 ? -0.335 -3.681 1.047 1.00 91.50 137 LEU A N 1
ATOM 1020 C CA . LEU A 1 137 ? -0.055 -2.288 1.384 1.00 91.50 137 LEU A CA 1
ATOM 1021 C C . LEU A 1 137 ? -0.652 -1.366 0.317 1.00 91.50 137 LEU A C 1
ATOM 1023 O O . LEU A 1 137 ? -0.330 -1.489 -0.864 1.00 91.50 137 LEU A O 1
ATOM 1027 N N . ALA A 1 138 ? -1.503 -0.429 0.735 1.00 92.31 138 ALA A N 1
ATOM 1028 C CA . ALA A 1 138 ? -2.036 0.604 -0.146 1.00 92.31 138 ALA A CA 1
ATOM 1029 C C . ALA A 1 138 ? -1.075 1.802 -0.209 1.00 92.31 138 ALA A C 1
ATOM 1031 O O . ALA A 1 138 ? -0.779 2.417 0.813 1.00 92.31 138 ALA A O 1
ATOM 1032 N N . VAL A 1 139 ? -0.615 2.149 -1.414 1.00 93.38 139 VAL A N 1
ATOM 1033 C CA . VAL A 1 139 ? 0.227 3.329 -1.670 1.00 93.38 139 VAL A CA 1
ATOM 1034 C C . VAL A 1 139 ? -0.632 4.412 -2.325 1.00 93.38 139 VAL A C 1
ATOM 1036 O O . VAL A 1 139 ? -1.121 4.230 -3.439 1.00 93.38 139 VAL A O 1
ATOM 1039 N N . ILE A 1 140 ? -0.837 5.530 -1.625 1.00 94.25 140 ILE A N 1
ATOM 1040 C CA . ILE A 1 140 ? -1.621 6.674 -2.113 1.00 94.25 140 ILE A CA 1
ATOM 1041 C C . ILE A 1 140 ? -0.653 7.702 -2.704 1.00 94.25 140 ILE A C 1
ATOM 1043 O O . ILE A 1 140 ? -0.028 8.462 -1.972 1.00 94.25 140 ILE A O 1
ATOM 1047 N N . ASP A 1 141 ? -0.505 7.699 -4.028 1.00 94.81 141 ASP A N 1
ATOM 1048 C CA . ASP A 1 141 ? 0.502 8.503 -4.732 1.00 94.81 141 ASP A CA 1
ATOM 1049 C C . ASP A 1 141 ? 0.048 8.822 -6.179 1.00 94.81 141 ASP A C 1
ATOM 1051 O O . ASP A 1 141 ? -1.143 8.778 -6.493 1.00 94.81 141 ASP A O 1
ATOM 1055 N N . THR A 1 142 ? 0.972 9.138 -7.088 1.00 94.81 142 THR A N 1
ATOM 1056 C CA . THR A 1 142 ? 0.720 9.539 -8.483 1.00 94.81 142 THR A CA 1
ATOM 1057 C C . THR A 1 142 ? 0.338 8.388 -9.418 1.00 94.81 142 THR A C 1
ATOM 1059 O O . THR A 1 142 ? 0.132 8.613 -10.612 1.00 94.81 142 THR A O 1
ATOM 1062 N N . GLY A 1 143 ? 0.225 7.169 -8.887 1.00 95.31 143 GLY A N 1
ATOM 1063 C CA . GLY A 1 143 ? -0.003 5.928 -9.625 1.00 95.31 143 GLY A CA 1
ATOM 1064 C C . GLY A 1 143 ? 1.175 4.963 -9.500 1.00 95.31 143 GLY A C 1
ATOM 1065 O O . GLY A 1 143 ? 2.060 5.149 -8.671 1.00 95.31 143 GLY A O 1
ATOM 1066 N N . VAL A 1 144 ? 1.202 3.930 -10.340 1.00 96.00 144 VAL A N 1
ATOM 1067 C CA . VAL A 1 144 ? 2.348 3.019 -10.472 1.00 96.00 144 VAL A CA 1
ATOM 1068 C C . VAL A 1 144 ? 2.556 2.601 -11.931 1.00 96.00 144 VAL A C 1
ATOM 1070 O O . VAL A 1 144 ? 1.592 2.462 -12.687 1.00 96.00 144 VAL A O 1
ATOM 1073 N N . ASP A 1 145 ? 3.806 2.406 -12.355 1.00 95.62 145 ASP A N 1
ATOM 1074 C CA . ASP A 1 145 ? 4.111 1.703 -13.602 1.00 95.62 145 ASP A CA 1
ATOM 1075 C C . ASP A 1 145 ? 3.710 0.230 -13.464 1.00 95.62 145 ASP A C 1
ATOM 1077 O O . ASP A 1 145 ? 4.398 -0.595 -12.860 1.00 95.62 145 ASP A O 1
ATOM 1081 N N . THR A 1 146 ? 2.566 -0.100 -14.055 1.00 94.19 146 THR A N 1
ATOM 1082 C CA . THR A 1 146 ? 1.969 -1.435 -13.993 1.00 94.19 146 THR A CA 1
ATOM 1083 C C . THR A 1 146 ? 2.735 -2.479 -14.807 1.00 94.19 146 THR A C 1
ATOM 1085 O O . THR A 1 146 ? 2.358 -3.650 -14.794 1.00 94.19 146 THR A O 1
ATOM 1088 N N . THR A 1 147 ? 3.762 -2.064 -15.554 1.00 94.31 147 THR A N 1
ATOM 1089 C CA . THR A 1 147 ? 4.580 -2.917 -16.425 1.00 94.31 147 THR A CA 1
ATOM 1090 C C . THR A 1 147 ? 6.012 -3.097 -15.928 1.00 94.31 147 THR A C 1
ATOM 1092 O O . THR A 1 147 ? 6.762 -3.865 -16.530 1.00 94.31 147 THR A O 1
ATOM 1095 N N . HIS A 1 148 ? 6.390 -2.442 -14.824 1.00 93.62 148 HIS A N 1
ATOM 1096 C CA . HIS A 1 148 ? 7.744 -2.529 -14.289 1.00 93.62 148 HIS A CA 1
ATOM 1097 C C . HIS A 1 148 ? 8.075 -3.976 -13.872 1.00 93.62 148 HIS A C 1
ATOM 1099 O O . HIS A 1 148 ? 7.310 -4.562 -13.097 1.00 93.62 148 HIS A O 1
ATOM 1105 N N . PRO A 1 149 ? 9.194 -4.563 -14.340 1.00 93.38 149 PRO A N 1
ATOM 1106 C CA . PRO A 1 149 ? 9.507 -5.979 -14.122 1.00 93.38 149 PRO A CA 1
ATOM 1107 C C . PRO A 1 149 ? 9.570 -6.366 -12.636 1.00 93.38 149 PRO A C 1
ATOM 1109 O O . PRO A 1 149 ? 9.015 -7.398 -12.265 1.00 93.38 149 PRO A O 1
ATOM 1112 N N . ASP A 1 150 ? 10.127 -5.501 -11.787 1.00 92.06 150 ASP A N 1
ATOM 1113 C CA . ASP A 1 150 ? 10.240 -5.756 -10.340 1.00 92.06 150 ASP A CA 1
ATOM 1114 C C . ASP A 1 150 ? 8.899 -5.609 -9.585 1.00 92.06 150 ASP A C 1
ATOM 1116 O O . ASP A 1 150 ? 8.755 -6.068 -8.454 1.00 92.06 150 ASP A O 1
ATOM 1120 N N . LEU A 1 151 ? 7.885 -4.969 -10.190 1.00 93.25 151 LEU A N 1
ATOM 1121 C CA . LEU A 1 151 ? 6.605 -4.668 -9.526 1.00 93.25 151 LEU A CA 1
ATOM 1122 C C . LEU A 1 151 ? 5.427 -5.480 -10.058 1.00 93.25 151 LEU A C 1
ATOM 1124 O O . LEU A 1 151 ? 4.495 -5.766 -9.309 1.00 93.25 151 LEU A O 1
ATOM 1128 N N . VAL A 1 152 ? 5.443 -5.869 -11.336 1.00 93.19 152 VAL A N 1
ATOM 1129 C CA . VAL A 1 152 ? 4.283 -6.458 -12.029 1.00 93.19 152 VAL A CA 1
ATOM 1130 C C . VAL A 1 152 ? 3.724 -7.705 -11.333 1.00 93.19 152 VAL A C 1
ATOM 1132 O O . VAL A 1 152 ? 2.516 -7.950 -11.366 1.00 93.19 152 VAL A O 1
ATOM 1135 N N . ASN A 1 153 ? 4.590 -8.458 -10.651 1.00 92.00 153 ASN A N 1
ATOM 1136 C CA . ASN A 1 153 ? 4.233 -9.675 -9.922 1.00 92.00 153 ASN A CA 1
ATOM 1137 C C . ASN A 1 153 ? 3.882 -9.437 -8.441 1.00 92.00 153 ASN A C 1
ATOM 1139 O O . ASN A 1 153 ? 3.504 -10.384 -7.758 1.00 92.00 153 ASN A O 1
ATOM 1143 N N . GLN A 1 154 ? 3.998 -8.202 -7.945 1.00 92.00 154 GLN A N 1
ATOM 1144 C CA . GLN A 1 154 ? 3.744 -7.829 -6.547 1.00 92.00 154 GLN A CA 1
ATOM 1145 C C . GLN A 1 154 ? 2.375 -7.163 -6.343 1.00 92.00 154 GLN A C 1
ATOM 1147 O O . GLN A 1 154 ? 1.935 -6.985 -5.209 1.00 92.00 154 GLN A O 1
ATOM 1152 N N . PHE A 1 155 ? 1.682 -6.779 -7.420 1.00 93.75 155 PHE A N 1
ATOM 1153 C CA . PHE A 1 155 ? 0.399 -6.094 -7.297 1.00 93.75 155 PHE A CA 1
ATOM 1154 C C . PHE A 1 155 ? -0.690 -7.007 -6.744 1.00 93.75 155 PHE A C 1
ATOM 1156 O O . PHE A 1 155 ? -1.014 -8.052 -7.315 1.00 93.75 155 PHE A O 1
ATOM 1163 N N . TRP A 1 156 ? -1.333 -6.539 -5.675 1.00 94.44 156 TRP A N 1
ATOM 1164 C CA . TRP A 1 156 ? -2.621 -7.072 -5.267 1.00 94.44 156 TRP A CA 1
ATOM 1165 C C . TRP A 1 156 ? -3.645 -6.870 -6.387 1.00 94.44 156 TRP A C 1
ATOM 1167 O O . TRP A 1 156 ? -3.640 -5.851 -7.077 1.00 94.44 156 TRP A O 1
ATOM 1177 N N . ARG A 1 157 ? -4.531 -7.851 -6.565 1.00 94.31 157 ARG A N 1
ATOM 1178 C CA . ARG A 1 157 ? -5.632 -7.790 -7.526 1.00 94.31 157 ARG A CA 1
ATOM 1179 C C . ARG A 1 157 ? -6.941 -7.964 -6.790 1.00 94.31 157 ARG A C 1
ATOM 1181 O O . ARG A 1 157 ? -7.111 -8.932 -6.050 1.00 94.31 157 ARG A O 1
ATOM 1188 N N . ASN A 1 158 ? -7.868 -7.056 -7.047 1.00 92.50 158 ASN A N 1
ATOM 1189 C CA . ASN A 1 158 ? -9.222 -7.134 -6.549 1.00 92.50 158 ASN A CA 1
ATOM 1190 C C . ASN A 1 158 ? -9.890 -8.417 -7.069 1.00 92.50 158 ASN A C 1
ATOM 1192 O O . ASN A 1 158 ? -10.030 -8.571 -8.284 1.00 92.50 158 ASN A O 1
ATOM 1196 N N . PRO A 1 159 ? -10.339 -9.328 -6.188 1.00 93.12 159 PRO A N 1
ATOM 1197 C CA . PRO A 1 159 ? -11.006 -10.555 -6.611 1.00 93.12 159 PRO A CA 1
ATOM 1198 C C . PRO A 1 159 ? -12.309 -10.322 -7.388 1.00 93.12 159 PRO A C 1
ATOM 1200 O O . PRO A 1 159 ? -12.745 -11.214 -8.109 1.00 93.12 159 PRO A O 1
ATOM 1203 N N . ALA A 1 160 ? -12.940 -9.152 -7.236 1.00 93.12 160 ALA A N 1
ATOM 1204 C CA . ALA A 1 160 ? -14.213 -8.843 -7.879 1.00 93.12 160 ALA A CA 1
ATOM 1205 C C . ALA A 1 160 ? -14.073 -8.458 -9.362 1.00 93.12 160 ALA A C 1
ATOM 1207 O O . ALA A 1 160 ? -14.903 -8.863 -10.172 1.00 93.12 160 ALA A O 1
ATOM 1208 N N . ASP A 1 161 ? -13.051 -7.676 -9.722 1.00 92.25 161 ASP A N 1
ATOM 1209 C CA . ASP A 1 161 ? -12.912 -7.093 -11.068 1.00 92.25 161 ASP A CA 1
ATOM 1210 C C . ASP A 1 161 ? -11.490 -7.167 -11.658 1.00 92.25 161 ASP A C 1
ATOM 1212 O O . ASP A 1 161 ? -11.265 -6.757 -12.796 1.00 92.25 161 ASP A O 1
ATOM 1216 N N . GLY A 1 162 ? -10.521 -7.701 -10.910 1.00 93.44 162 GLY A N 1
ATOM 1217 C CA . GLY A 1 162 ? -9.128 -7.843 -11.333 1.00 93.44 162 GLY A CA 1
ATOM 1218 C C . GLY A 1 162 ? -8.313 -6.544 -11.344 1.00 93.44 162 GLY A C 1
ATOM 1219 O O . GLY A 1 162 ? -7.143 -6.578 -11.742 1.00 93.44 162 GLY A O 1
ATOM 1220 N N . SER A 1 163 ? -8.891 -5.417 -10.911 1.00 95.00 163 SER A N 1
ATOM 1221 C CA . SER A 1 163 ? -8.178 -4.142 -10.785 1.00 95.00 163 SER A CA 1
ATOM 1222 C C . SER A 1 163 ? -7.074 -4.217 -9.727 1.00 95.00 163 SER A C 1
ATOM 1224 O O . SER A 1 163 ? -7.164 -4.980 -8.769 1.00 95.00 163 SER A O 1
ATOM 1226 N N . ILE A 1 164 ? -6.011 -3.429 -9.899 1.00 94.75 164 ILE A N 1
ATOM 1227 C CA . ILE A 1 164 ? -4.880 -3.375 -8.950 1.00 94.75 164 ILE A CA 1
ATOM 1228 C C . ILE A 1 164 ? -4.948 -2.172 -7.999 1.00 94.75 164 ILE A C 1
ATOM 1230 O O . ILE A 1 164 ? -4.078 -1.984 -7.156 1.00 94.75 164 ILE A O 1
ATOM 1234 N N . GLY A 1 165 ? -5.959 -1.321 -8.165 1.00 94.25 165 GLY A N 1
ATOM 1235 C CA . GLY A 1 165 ? -6.108 -0.073 -7.432 1.00 94.25 165 GLY A CA 1
ATOM 1236 C C . GLY A 1 165 ? -7.127 0.850 -8.091 1.00 94.25 165 GLY A C 1
ATOM 1237 O O . GLY A 1 165 ? -7.814 0.471 -9.044 1.00 94.25 165 GLY A O 1
ATOM 1238 N N . PHE A 1 166 ? -7.212 2.078 -7.582 1.00 94.88 166 PHE A N 1
ATOM 1239 C CA . PHE A 1 166 ? -8.173 3.073 -8.046 1.00 94.88 166 PHE A CA 1
ATOM 1240 C C . PHE A 1 166 ? -7.521 4.446 -8.216 1.00 94.88 166 PHE A C 1
ATOM 1242 O O . PHE A 1 166 ? -6.762 4.905 -7.367 1.00 94.88 166 PHE A O 1
ATOM 1249 N N . ASN A 1 167 ? -7.843 5.117 -9.317 1.00 94.31 167 ASN A N 1
ATOM 1250 C CA . ASN A 1 167 ? -7.422 6.473 -9.623 1.00 94.31 167 ASN A CA 1
ATOM 1251 C C . ASN A 1 167 ? -8.561 7.441 -9.299 1.00 94.31 167 ASN A C 1
ATOM 1253 O O . ASN A 1 167 ? -9.476 7.638 -10.100 1.00 94.31 167 ASN A O 1
ATOM 1257 N N . PHE A 1 168 ? -8.485 8.072 -8.128 1.00 91.50 168 PHE A N 1
ATOM 1258 C CA . PHE A 1 168 ? -9.493 9.033 -7.674 1.00 91.50 168 PHE A CA 1
ATOM 1259 C C . PHE A 1 168 ? -9.479 10.344 -8.470 1.00 91.50 168 PHE A C 1
ATOM 1261 O O . PHE A 1 168 ? -10.530 10.953 -8.644 1.00 91.50 168 PHE A O 1
ATOM 1268 N N . ALA A 1 169 ? -8.331 10.749 -9.023 1.00 90.31 169 ALA A N 1
ATOM 1269 C CA . ALA A 1 169 ? -8.228 11.968 -9.828 1.00 90.31 169 ALA A CA 1
ATOM 1270 C C . ALA A 1 169 ? -8.984 11.857 -11.164 1.00 90.31 169 ALA A C 1
ATOM 1272 O O . ALA A 1 169 ? -9.504 12.850 -11.667 1.00 90.31 169 ALA A O 1
ATOM 1273 N N . LYS A 1 170 ? -9.052 10.651 -11.743 1.00 91.25 170 LYS A N 1
ATOM 1274 C CA . LYS A 1 170 ? -9.757 10.371 -13.009 1.00 91.25 170 LYS A CA 1
ATOM 1275 C C . LYS A 1 170 ? -11.000 9.490 -12.845 1.00 91.25 170 LYS A C 1
ATOM 1277 O O . LYS A 1 170 ? -11.614 9.125 -13.846 1.00 91.25 170 LYS A O 1
ATOM 1282 N N . ASN A 1 171 ? -11.350 9.157 -11.605 1.00 92.44 171 ASN A N 1
ATOM 1283 C CA . ASN A 1 171 ? -12.477 8.311 -11.220 1.00 92.44 171 ASN A CA 1
ATOM 1284 C C . ASN A 1 171 ? -12.576 6.997 -12.026 1.00 92.44 171 ASN A C 1
ATOM 1286 O O . ASN A 1 171 ? -13.607 6.697 -12.627 1.00 92.44 171 ASN A O 1
ATOM 1290 N N . ASN A 1 172 ? -11.483 6.235 -12.096 1.00 94.06 172 ASN A N 1
ATOM 1291 C CA . ASN A 1 172 ? -11.425 4.951 -12.805 1.00 94.06 172 ASN A CA 1
ATOM 1292 C C . ASN A 1 172 ? -10.349 4.022 -12.210 1.00 94.06 172 ASN A C 1
ATOM 1294 O O . ASN A 1 172 ? -9.652 4.393 -11.275 1.00 94.06 172 ASN A O 1
ATOM 1298 N N . THR A 1 173 ? -10.190 2.812 -12.750 1.00 95.12 173 THR A N 1
ATOM 1299 C CA . THR A 1 173 ? -9.194 1.817 -12.297 1.00 95.12 173 THR A CA 1
ATOM 1300 C C . THR A 1 173 ? -7.854 1.897 -13.042 1.00 95.12 173 THR A C 1
ATOM 1302 O O . THR A 1 173 ? -6.986 1.046 -12.854 1.00 95.12 173 THR A O 1
ATOM 1305 N N . ASN A 1 174 ? -7.647 2.920 -13.881 1.00 95.06 174 ASN A N 1
ATOM 1306 C CA . ASN A 1 174 ? -6.369 3.154 -14.547 1.00 95.06 174 ASN A CA 1
ATOM 1307 C C . ASN A 1 174 ? -5.424 3.928 -13.616 1.00 95.06 174 ASN A C 1
ATOM 1309 O O . ASN A 1 174 ? -5.473 5.158 -13.527 1.00 95.06 174 ASN A O 1
ATOM 1313 N N . VAL A 1 175 ? -4.544 3.182 -12.951 1.00 95.69 175 VAL A N 1
ATOM 1314 C CA . VAL A 1 175 ? -3.569 3.692 -11.978 1.00 95.69 175 VAL A CA 1
ATOM 1315 C C . VAL A 1 175 ? -2.179 3.945 -12.569 1.00 95.69 175 VAL A C 1
ATOM 1317 O O . VAL A 1 175 ? -1.225 4.069 -11.807 1.00 95.69 175 VAL A O 1
ATOM 1320 N N . THR A 1 176 ? -2.030 4.004 -13.897 1.00 95.00 176 THR A N 1
ATOM 1321 C CA . THR A 1 176 ? -0.721 4.228 -14.527 1.00 95.00 176 THR A CA 1
ATOM 1322 C C . THR A 1 176 ? -0.096 5.538 -14.052 1.00 95.00 176 THR A C 1
ATOM 1324 O O . THR A 1 176 ? -0.700 6.608 -14.168 1.00 95.00 176 THR A O 1
ATOM 1327 N N . ASP A 1 177 ? 1.132 5.441 -13.548 1.00 92.19 177 ASP A N 1
ATOM 1328 C CA . ASP A 1 177 ? 1.919 6.593 -13.117 1.00 92.19 177 ASP A CA 1
ATOM 1329 C C . ASP A 1 177 ? 2.403 7.427 -14.308 1.00 92.19 177 ASP A C 1
ATOM 1331 O O . ASP A 1 177 ? 2.902 6.898 -15.301 1.00 92.19 177 ASP A O 1
ATOM 1335 N N . VAL A 1 178 ? 2.311 8.750 -14.181 1.00 86.69 178 VAL A N 1
ATOM 1336 C CA . VAL A 1 178 ? 2.840 9.713 -15.164 1.00 86.69 178 VAL A CA 1
ATOM 1337 C C . VAL A 1 178 ? 3.918 10.631 -14.582 1.00 86.69 178 VAL A C 1
ATOM 1339 O O . VAL A 1 178 ? 4.555 11.367 -15.331 1.00 86.69 178 VAL A O 1
ATOM 1342 N N . LEU A 1 179 ? 4.138 10.595 -13.262 1.00 87.56 179 LEU A N 1
ATOM 1343 C CA . LEU A 1 179 ? 5.093 11.453 -12.547 1.00 87.56 179 LEU A CA 1
ATOM 1344 C C . LEU A 1 179 ? 6.282 10.677 -11.965 1.00 87.56 179 LEU A C 1
ATOM 1346 O O . LEU A 1 179 ? 7.245 11.298 -11.520 1.00 87.56 179 LEU A O 1
ATOM 1350 N N . ARG A 1 180 ? 6.244 9.337 -12.008 1.00 89.81 180 ARG A N 1
ATOM 1351 C CA . ARG A 1 180 ? 7.266 8.389 -11.513 1.00 89.81 180 ARG A CA 1
ATOM 1352 C C . ARG A 1 180 ? 7.412 8.332 -9.990 1.00 89.81 180 ARG A C 1
ATOM 1354 O O . ARG A 1 180 ? 8.081 7.425 -9.495 1.00 89.81 180 ARG A O 1
ATOM 1361 N N . HIS A 1 181 ? 6.828 9.280 -9.257 1.00 92.69 181 HIS A N 1
ATOM 1362 C CA . HIS A 1 181 ? 6.925 9.357 -7.802 1.00 92.69 181 HIS A CA 1
ATOM 1363 C C . HIS A 1 181 ? 6.269 8.136 -7.148 1.00 92.69 181 HIS A C 1
ATOM 1365 O O . HIS A 1 181 ? 6.930 7.423 -6.395 1.00 92.69 181 HIS A O 1
ATOM 1371 N N . GLY A 1 182 ? 5.036 7.812 -7.536 1.00 94.00 182 GLY A N 1
ATOM 1372 C CA . GLY A 1 182 ? 4.328 6.653 -7.003 1.00 94.00 182 GLY A CA 1
ATOM 1373 C C . GLY A 1 182 ? 4.985 5.324 -7.361 1.00 94.00 182 GLY A C 1
ATOM 1374 O O . GLY A 1 182 ? 5.092 4.444 -6.509 1.00 94.00 182 GLY A O 1
ATOM 1375 N N . THR A 1 183 ? 5.552 5.206 -8.563 1.00 95.56 183 THR A N 1
ATOM 1376 C CA . THR A 1 183 ? 6.361 4.036 -8.949 1.00 95.56 183 THR A CA 1
ATOM 1377 C C . THR A 1 183 ? 7.597 3.882 -8.062 1.00 95.56 183 THR A C 1
ATOM 1379 O O . THR A 1 183 ? 7.902 2.781 -7.606 1.00 95.56 183 THR A O 1
ATOM 1382 N N . HIS A 1 184 ? 8.290 4.983 -7.764 1.00 93.00 184 HIS A N 1
ATOM 1383 C CA . HIS A 1 184 ? 9.452 4.977 -6.877 1.00 93.00 184 HIS A CA 1
ATOM 1384 C C . HIS A 1 184 ? 9.082 4.657 -5.417 1.00 93.00 184 HIS A C 1
ATOM 1386 O O . HIS A 1 184 ? 9.811 3.927 -4.745 1.00 93.00 184 HIS A O 1
ATOM 1392 N N . CYS A 1 185 ? 7.953 5.166 -4.916 1.00 93.88 185 CYS A N 1
ATOM 1393 C CA . CYS A 1 185 ? 7.425 4.805 -3.599 1.00 93.88 185 CYS A CA 1
ATOM 1394 C C . CYS A 1 185 ? 7.051 3.315 -3.537 1.00 93.88 185 CYS A C 1
ATOM 1396 O O . CYS A 1 185 ? 7.482 2.617 -2.623 1.00 93.88 185 CYS A O 1
ATOM 1398 N N . ALA A 1 186 ? 6.336 2.795 -4.541 1.00 93.88 186 ALA A N 1
ATOM 1399 C CA . ALA A 1 186 ? 5.964 1.380 -4.615 1.00 93.88 186 ALA A CA 1
ATOM 1400 C C . ALA A 1 186 ? 7.192 0.452 -4.657 1.00 93.88 186 ALA A C 1
ATOM 1402 O O . ALA A 1 186 ? 7.213 -0.570 -3.971 1.00 93.88 186 ALA A O 1
ATOM 1403 N N . GLY A 1 187 ? 8.244 0.841 -5.387 1.00 92.31 187 GLY A N 1
ATOM 1404 C CA . GLY A 1 187 ? 9.525 0.125 -5.434 1.00 92.31 187 GLY A CA 1
ATOM 1405 C C . GLY A 1 187 ? 10.210 -0.035 -4.076 1.00 92.31 187 GLY A C 1
ATOM 1406 O O . GLY A 1 187 ? 10.871 -1.041 -3.843 1.00 92.31 187 GLY A O 1
ATOM 1407 N N . GLN A 1 188 ? 10.019 0.906 -3.149 1.00 90.00 188 GLN A N 1
ATOM 1408 C CA . GLN A 1 188 ? 10.589 0.808 -1.799 1.00 90.00 188 GLN A CA 1
ATOM 1409 C C . GLN A 1 188 ? 9.835 -0.185 -0.904 1.00 90.00 188 GLN A C 1
ATOM 1411 O O . GLN A 1 188 ? 10.418 -0.719 0.038 1.00 90.00 188 GLN A O 1
ATOM 1416 N N . CYS A 1 189 ? 8.551 -0.421 -1.183 1.00 85.44 189 CYS A N 1
ATOM 1417 C CA . CYS A 1 189 ? 7.711 -1.380 -0.463 1.00 85.44 189 CYS A CA 1
ATOM 1418 C C . CYS A 1 189 ? 7.794 -2.797 -1.044 1.00 85.44 189 CYS A C 1
ATOM 1420 O O . CYS A 1 189 ? 7.446 -3.762 -0.363 1.00 85.44 189 CYS A O 1
ATOM 1422 N N . GLY A 1 190 ? 8.214 -2.907 -2.306 1.00 71.75 190 GLY A N 1
ATOM 1423 C CA . GLY A 1 190 ? 8.387 -4.168 -3.008 1.00 71.75 190 GLY A CA 1
ATOM 1424 C C . GLY A 1 190 ? 9.430 -5.065 -2.348 1.00 71.75 190 GLY A C 1
ATOM 1425 O O . GLY A 1 190 ? 10.333 -4.621 -1.636 1.00 71.75 190 GLY A O 1
ATOM 1426 N N . ARG A 1 191 ? 9.295 -6.368 -2.582 1.00 64.81 191 ARG A N 1
ATOM 1427 C CA . ARG A 1 191 ? 10.295 -7.337 -2.155 1.00 64.81 191 ARG A CA 1
ATOM 1428 C C . ARG A 1 191 ? 11.584 -7.109 -2.969 1.00 64.81 191 ARG A C 1
ATOM 1430 O O . ARG A 1 191 ? 11.492 -7.085 -4.187 1.00 64.81 191 ARG A O 1
ATOM 1437 N N . PRO A 1 192 ? 12.762 -6.997 -2.332 1.00 57.25 192 PRO A N 1
ATOM 1438 C CA . PRO A 1 192 ? 14.034 -7.105 -3.038 1.00 57.25 192 PRO A CA 1
ATOM 1439 C C . PRO A 1 192 ? 14.181 -8.517 -3.614 1.00 57.25 192 PRO A C 1
ATOM 1441 O O . PRO A 1 192 ? 14.017 -9.493 -2.867 1.00 57.25 192 PRO A O 1
ATOM 1444 N N . ASP A 1 193 ? 14.464 -8.609 -4.911 1.00 50.69 193 ASP A N 1
ATOM 1445 C CA . ASP A 1 193 ? 14.690 -9.874 -5.618 1.00 50.69 193 ASP A CA 1
ATOM 1446 C C . ASP A 1 193 ? 15.944 -10.622 -5.117 1.00 50.69 193 ASP A C 1
ATOM 1448 O O . ASP A 1 193 ? 16.946 -9.974 -4.715 1.00 50.69 193 ASP A O 1
#